Protein AF-A0A2J7R982-F1 (afdb_monomer_lite)

Structure (mmCIF, N/CA/C/O backbone):
data_AF-A0A2J7R982-F1
#
_entry.id   AF-A0A2J7R982-F1
#
loop_
_atom_site.group_PDB
_atom_site.id
_atom_site.type_symbol
_atom_site.label_atom_id
_atom_site.label_alt_id
_atom_site.label_comp_id
_atom_site.label_asym_id
_atom_site.label_entity_id
_atom_site.label_seq_id
_atom_site.pdbx_PDB_ins_code
_atom_site.Cartn_x
_atom_site.Cartn_y
_atom_site.Cartn_z
_atom_site.occupancy
_atom_site.B_iso_or_equiv
_atom_site.auth_seq_id
_atom_site.auth_comp_id
_atom_site.auth_asym_id
_atom_site.auth_atom_id
_atom_site.pdbx_PDB_model_num
ATOM 1 N N . MET A 1 1 ? 26.642 -15.283 30.055 1.00 47.31 1 MET A N 1
ATOM 2 C CA . MET A 1 1 ? 27.087 -16.554 29.441 1.00 47.31 1 MET A CA 1
ATOM 3 C C . MET A 1 1 ? 26.768 -16.518 27.950 1.00 47.31 1 MET A C 1
ATOM 5 O O . MET A 1 1 ? 25.648 -16.825 27.558 1.00 47.31 1 MET A O 1
ATOM 9 N N . SER A 1 2 ? 27.711 -16.059 27.127 1.00 37.38 2 SER A N 1
ATOM 10 C CA . SER A 1 2 ? 27.529 -15.942 25.674 1.00 37.38 2 SER A CA 1
ATOM 11 C C . SER A 1 2 ? 27.694 -17.314 25.019 1.00 37.38 2 SER A C 1
ATOM 13 O O . SER A 1 2 ? 28.752 -17.929 25.125 1.00 37.38 2 SER A O 1
ATOM 15 N N . LYS A 1 3 ? 26.638 -17.822 24.375 1.00 53.16 3 LYS A N 1
ATOM 16 C CA . LYS A 1 3 ? 26.676 -19.088 23.629 1.00 53.16 3 LYS A CA 1
ATOM 17 C C . LYS A 1 3 ? 27.403 -18.863 22.302 1.00 53.16 3 LYS A C 1
ATOM 19 O O . LYS A 1 3 ? 26.858 -18.245 21.392 1.00 53.16 3 LYS A O 1
ATOM 24 N N . VAL A 1 4 ? 28.630 -19.365 22.207 1.00 47.78 4 VAL A N 1
ATOM 25 C CA . VAL A 1 4 ? 29.409 -19.421 20.965 1.00 47.78 4 VAL A CA 1
ATOM 26 C C . VAL A 1 4 ? 28.760 -20.454 20.039 1.00 47.78 4 VAL A C 1
ATOM 28 O O . VAL A 1 4 ? 28.722 -21.643 20.355 1.00 47.78 4 VAL A O 1
ATOM 31 N N . PHE A 1 5 ? 28.208 -20.009 18.908 1.00 44.81 5 PHE A N 1
ATOM 32 C CA . PHE A 1 5 ? 27.687 -20.905 17.876 1.00 44.81 5 PHE A CA 1
ATOM 33 C C . PHE A 1 5 ? 28.854 -21.511 17.091 1.00 44.81 5 PHE A C 1
ATOM 35 O O . PHE A 1 5 ? 29.573 -20.820 16.375 1.00 44.81 5 PHE A O 1
ATOM 42 N N . LYS A 1 6 ? 29.037 -22.825 17.236 1.00 46.69 6 LYS A N 1
ATOM 43 C CA . LYS A 1 6 ? 30.012 -23.616 16.481 1.00 46.69 6 LYS A CA 1
ATOM 44 C C . LYS A 1 6 ? 29.503 -23.773 15.043 1.00 46.69 6 LYS A C 1
ATOM 46 O O . LYS A 1 6 ? 28.587 -24.557 14.793 1.00 46.69 6 LYS A O 1
ATOM 51 N N . VAL A 1 7 ? 30.057 -22.987 14.120 1.00 45.09 7 VAL A N 1
ATOM 52 C CA . VAL A 1 7 ? 29.823 -23.120 12.675 1.00 45.09 7 VAL A CA 1
ATOM 53 C C . VAL A 1 7 ? 30.263 -24.528 12.264 1.00 45.09 7 VAL A C 1
ATOM 55 O O . VAL A 1 7 ? 31.394 -24.932 12.532 1.00 45.09 7 VAL A O 1
ATOM 58 N N . ARG A 1 8 ? 29.346 -25.318 11.694 1.00 42.62 8 ARG A N 1
ATOM 59 C CA . ARG A 1 8 ? 29.659 -26.654 11.174 1.00 42.62 8 ARG A CA 1
ATOM 60 C C . ARG A 1 8 ? 30.495 -26.490 9.907 1.00 42.62 8 ARG A C 1
ATOM 62 O O . ARG A 1 8 ? 30.047 -25.832 8.973 1.00 42.62 8 ARG A O 1
ATOM 69 N N . SER A 1 9 ? 31.686 -27.079 9.903 1.00 40.25 9 SER A N 1
ATOM 70 C CA . SER A 1 9 ? 32.581 -27.133 8.749 1.00 40.25 9 SER A CA 1
ATOM 71 C C . SER A 1 9 ? 31.864 -27.737 7.538 1.00 40.25 9 SER A C 1
ATOM 73 O O . SER A 1 9 ? 31.245 -28.797 7.645 1.00 40.25 9 SER A O 1
ATOM 75 N N . ILE A 1 10 ? 31.932 -27.040 6.405 1.00 49.38 10 ILE A N 1
ATOM 76 C CA . ILE A 1 10 ? 31.421 -27.495 5.108 1.00 49.38 10 ILE A CA 1
ATOM 77 C C . ILE A 1 10 ? 32.303 -28.669 4.641 1.00 49.38 10 ILE A C 1
ATOM 79 O O . ILE A 1 10 ? 33.527 -28.572 4.765 1.00 49.38 10 ILE A O 1
ATOM 83 N N . PRO A 1 11 ? 31.736 -29.783 4.142 1.00 43.44 11 PRO A N 1
ATOM 84 C CA . PRO A 1 11 ? 32.533 -30.885 3.618 1.00 43.44 11 PRO A CA 1
ATOM 85 C C . PRO A 1 11 ? 33.367 -30.433 2.408 1.00 43.44 11 PRO A C 1
ATOM 87 O O . PRO A 1 11 ? 32.848 -29.869 1.446 1.00 43.44 11 PRO A O 1
ATOM 90 N N . LYS A 1 12 ? 34.675 -30.695 2.491 1.00 47.00 12 LYS A N 1
ATOM 91 C CA . LYS A 1 12 ? 35.693 -30.523 1.445 1.00 47.00 12 LYS A CA 1
ATOM 92 C C . LYS A 1 12 ? 35.369 -31.481 0.284 1.00 47.00 12 LYS A C 1
ATOM 94 O O . LYS A 1 12 ? 35.742 -32.645 0.342 1.00 47.00 12 LYS A O 1
ATOM 99 N N . ILE A 1 13 ? 34.594 -31.043 -0.711 1.00 53.12 13 ILE A N 1
ATOM 100 C CA . ILE A 1 13 ? 34.230 -31.867 -1.891 1.00 53.12 13 ILE A CA 1
ATOM 101 C C . ILE A 1 13 ? 34.738 -31.246 -3.213 1.00 53.12 13 ILE A C 1
ATOM 103 O O . ILE A 1 13 ? 34.514 -31.804 -4.275 1.00 53.12 13 ILE A O 1
ATOM 107 N N . VAL A 1 14 ? 35.474 -30.127 -3.199 1.00 50.88 14 VAL A N 1
ATOM 108 C CA . VAL A 1 14 ? 35.758 -29.368 -4.441 1.00 50.88 14 VAL A CA 1
ATOM 109 C C . VAL A 1 14 ? 37.242 -29.009 -4.626 1.00 50.88 14 VAL A C 1
ATOM 111 O O . VAL A 1 14 ? 37.554 -27.879 -4.970 1.00 50.88 14 VAL A O 1
ATOM 114 N N . GLU A 1 15 ? 38.176 -29.932 -4.372 1.00 54.84 15 GLU A N 1
ATOM 115 C CA . GLU A 1 15 ? 39.624 -29.662 -4.552 1.00 54.84 15 GLU A CA 1
ATOM 116 C C . GLU A 1 15 ? 40.302 -30.472 -5.677 1.00 54.84 15 GLU A C 1
ATOM 118 O O . GLU A 1 15 ? 41.507 -30.345 -5.854 1.00 54.84 15 GLU A O 1
ATOM 123 N N . GLU A 1 16 ? 39.572 -31.254 -6.483 1.00 58.53 16 GLU A N 1
ATOM 124 C CA . GLU A 1 16 ? 40.198 -32.139 -7.490 1.00 58.53 16 GLU A CA 1
ATOM 125 C C . GLU A 1 16 ? 39.606 -32.025 -8.908 1.00 58.53 16 GLU A C 1
ATOM 127 O O . GLU A 1 16 ? 39.461 -33.011 -9.625 1.00 58.53 16 GLU A O 1
ATOM 132 N N . MET A 1 17 ? 39.265 -30.810 -9.348 1.00 48.88 17 MET A N 1
ATOM 133 C CA . MET A 1 17 ? 38.963 -30.543 -10.761 1.00 48.88 17 MET A CA 1
ATOM 134 C C . MET A 1 17 ? 39.907 -29.458 -11.269 1.00 48.88 17 MET A C 1
ATOM 136 O O . MET A 1 17 ? 39.828 -28.306 -10.851 1.00 48.88 17 MET A O 1
ATOM 140 N N . GLY A 1 18 ? 40.862 -29.875 -12.104 1.00 50.94 18 GLY A N 1
ATOM 141 C CA . GLY A 1 18 ? 41.864 -29.002 -12.704 1.00 50.94 18 GLY A CA 1
ATOM 142 C C . GLY A 1 18 ? 41.228 -27.890 -13.533 1.00 50.94 18 GLY A C 1
ATOM 143 O O . GLY A 1 18 ? 40.168 -28.080 -14.126 1.00 50.94 18 GLY A O 1
ATOM 144 N N . SER A 1 19 ? 41.901 -26.738 -13.558 1.00 50.53 19 SER A N 1
ATOM 145 C CA . SER A 1 19 ? 41.571 -25.574 -14.379 1.00 50.53 19 SER A CA 1
ATOM 146 C C . SER A 1 19 ? 41.477 -25.957 -15.857 1.00 50.53 19 SER A C 1
ATOM 148 O O . SER A 1 19 ? 42.477 -25.977 -16.570 1.00 50.53 19 SER A O 1
ATOM 150 N N . VAL A 1 20 ? 40.268 -26.282 -16.302 1.00 56.50 20 VAL A N 1
ATOM 151 C CA . VAL A 1 20 ? 39.889 -26.385 -17.709 1.00 56.50 20 VAL A CA 1
ATOM 152 C C . VAL A 1 20 ? 39.073 -25.140 -18.024 1.00 56.50 20 VAL A C 1
ATOM 154 O O . VAL A 1 20 ? 38.179 -24.757 -17.269 1.00 56.50 20 VAL A O 1
ATOM 157 N N . GLU A 1 21 ? 39.465 -24.472 -19.101 1.00 52.84 21 GLU A N 1
ATOM 158 C CA . GLU A 1 21 ? 38.888 -23.224 -19.581 1.00 52.84 21 GLU A CA 1
ATOM 159 C C . GLU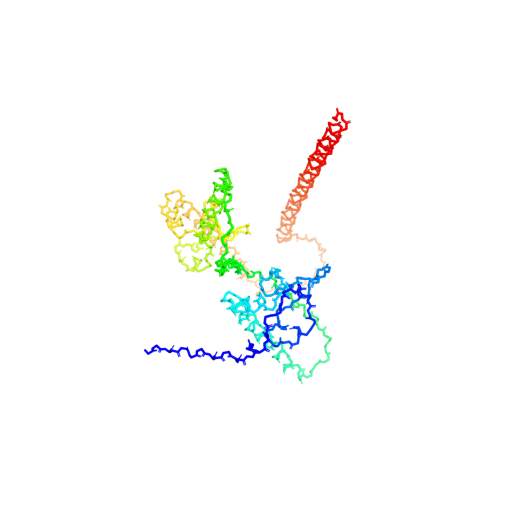 A 1 21 ? 37.368 -23.348 -19.736 1.00 52.84 21 GLU A C 1
ATOM 161 O O . GLU A 1 21 ? 36.830 -24.376 -20.145 1.00 52.84 21 GLU A O 1
ATOM 166 N N . THR A 1 22 ? 36.676 -22.286 -19.338 1.00 54.09 22 THR A N 1
ATOM 167 C CA . THR A 1 22 ? 35.243 -22.252 -19.069 1.00 54.09 22 THR A CA 1
ATOM 168 C C . THR A 1 22 ? 34.428 -22.318 -20.355 1.00 54.09 22 THR A C 1
ATOM 170 O O . THR A 1 22 ? 33.977 -21.294 -20.876 1.00 54.09 22 THR A O 1
ATOM 173 N N . GLU A 1 23 ? 34.186 -23.524 -20.856 1.00 66.00 23 GLU A N 1
ATOM 174 C CA . GLU A 1 23 ? 32.962 -23.779 -21.604 1.00 66.00 23 GLU A CA 1
ATOM 175 C C . GLU A 1 23 ? 31.788 -23.336 -20.723 1.00 66.00 23 GLU A C 1
ATOM 177 O O . GLU A 1 23 ? 31.712 -23.650 -19.534 1.00 66.00 23 GLU A O 1
ATOM 182 N N . THR A 1 24 ? 30.912 -22.502 -21.276 1.00 69.31 24 THR A N 1
ATOM 183 C CA . THR A 1 24 ? 29.754 -21.976 -20.554 1.00 69.31 24 THR A CA 1
ATOM 184 C C . THR A 1 24 ? 28.844 -23.142 -20.190 1.00 69.31 24 THR A C 1
ATOM 186 O O . THR A 1 24 ? 28.102 -23.653 -21.029 1.00 69.31 24 THR A O 1
ATOM 189 N N . GLU A 1 25 ? 28.939 -23.588 -18.935 1.00 82.06 25 GLU A N 1
ATOM 190 C CA . GLU A 1 25 ? 28.185 -24.730 -18.433 1.00 82.06 25 GLU A CA 1
ATOM 191 C C . GLU A 1 25 ? 26.682 -24.481 -18.618 1.00 82.06 25 GLU A C 1
ATOM 193 O O . GLU A 1 25 ? 26.103 -23.503 -18.133 1.00 82.06 25 GLU A O 1
ATOM 198 N N . MET A 1 26 ? 26.041 -25.370 -19.371 1.00 93.44 26 MET A N 1
ATOM 199 C CA . MET A 1 26 ? 24.589 -25.403 -19.491 1.00 93.44 26 MET A CA 1
ATOM 200 C C . MET A 1 26 ? 23.976 -25.913 -18.181 1.00 93.44 26 MET A C 1
ATOM 202 O O . MET A 1 26 ? 24.579 -26.704 -17.458 1.00 93.44 26 MET A O 1
ATOM 206 N N . PHE A 1 27 ? 22.738 -25.508 -17.893 1.00 94.81 27 PHE A N 1
ATOM 207 C CA . PHE A 1 27 ? 21.967 -25.994 -16.751 1.00 94.81 27 PHE A CA 1
ATOM 208 C C . PHE A 1 27 ? 21.906 -27.528 -16.753 1.00 94.81 27 PHE A C 1
ATOM 210 O O . PHE A 1 27 ? 21.231 -28.126 -17.599 1.00 94.81 27 PHE A O 1
ATOM 217 N N . SER A 1 28 ? 22.558 -28.154 -15.772 1.00 94.19 28 SER A N 1
ATOM 218 C CA . SER A 1 28 ? 22.526 -29.603 -15.580 1.00 94.19 28 SER A CA 1
ATOM 219 C C . SER A 1 28 ? 21.379 -30.016 -14.656 1.00 94.19 28 SER A C 1
ATOM 221 O O . SER A 1 28 ? 21.234 -29.503 -13.544 1.00 94.19 28 SER A O 1
ATOM 223 N N . GLU A 1 29 ? 20.580 -31.002 -15.077 1.00 94.38 29 GLU A N 1
ATOM 224 C CA . GLU A 1 29 ? 19.543 -31.603 -14.222 1.00 94.38 29 GLU A CA 1
ATOM 225 C C . GLU A 1 29 ? 20.129 -32.316 -12.995 1.00 94.38 29 GLU A C 1
ATOM 227 O O . GLU A 1 29 ? 19.429 -32.531 -12.004 1.00 94.38 29 GLU A O 1
ATOM 232 N N . GLU A 1 30 ? 21.420 -32.654 -13.009 1.00 95.06 30 GLU A N 1
ATOM 233 C CA . GLU A 1 30 ? 22.088 -33.247 -11.851 1.00 95.06 30 GLU A CA 1
ATOM 234 C C . GLU A 1 30 ? 22.164 -32.277 -10.672 1.00 95.06 30 GLU A C 1
ATOM 236 O O . GLU A 1 30 ? 22.090 -32.706 -9.520 1.00 95.06 30 GLU A O 1
ATOM 241 N N . TRP A 1 31 ? 22.194 -30.965 -10.924 1.00 94.88 31 TRP A N 1
ATOM 242 C CA . TRP A 1 31 ? 22.163 -29.964 -9.858 1.00 94.88 31 TRP A CA 1
ATOM 243 C C . TRP A 1 31 ? 20.850 -29.982 -9.076 1.00 94.88 31 TRP A C 1
ATOM 245 O O . TRP A 1 31 ? 20.858 -29.718 -7.876 1.00 94.88 31 TRP A O 1
ATOM 255 N N . LEU A 1 32 ? 19.739 -30.392 -9.698 1.00 95.19 32 LEU A N 1
ATOM 256 C CA . LEU A 1 32 ? 18.460 -30.601 -9.007 1.00 95.19 32 LEU A CA 1
ATOM 257 C C . LEU A 1 32 ? 18.473 -31.828 -8.085 1.00 95.19 32 LEU A C 1
ATOM 259 O O . LEU A 1 32 ? 17.554 -32.004 -7.288 1.00 95.19 32 LEU A O 1
ATOM 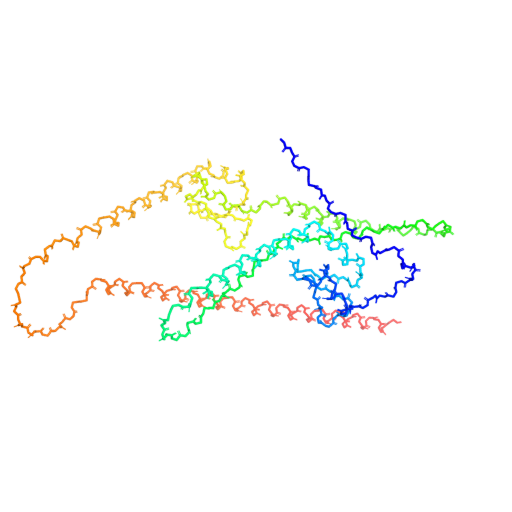263 N N . LYS A 1 33 ? 19.496 -32.684 -8.172 1.00 95.19 33 LYS A N 1
ATOM 264 C CA . LYS A 1 33 ? 19.684 -33.833 -7.276 1.00 95.19 33 LYS A CA 1
ATOM 265 C C . LYS A 1 33 ? 20.596 -33.496 -6.096 1.00 95.19 33 LYS A C 1
ATOM 267 O O . LYS A 1 33 ? 20.504 -34.153 -5.063 1.00 95.19 33 LYS A O 1
ATOM 272 N N . ILE A 1 34 ? 21.446 -32.473 -6.219 1.00 93.81 34 ILE A N 1
ATOM 273 C CA . ILE A 1 34 ? 22.362 -32.048 -5.156 1.00 93.81 34 ILE A CA 1
ATOM 274 C C . ILE A 1 34 ? 21.555 -31.410 -4.020 1.00 93.81 34 ILE A C 1
ATOM 276 O O . ILE A 1 34 ? 20.870 -30.405 -4.216 1.00 93.81 34 ILE A O 1
ATOM 280 N N . ASP A 1 35 ? 21.680 -31.955 -2.808 1.00 92.69 35 ASP A N 1
ATOM 281 C CA . ASP A 1 35 ? 20.961 -31.497 -1.606 1.00 92.69 35 ASP A CA 1
ATOM 282 C C . ASP A 1 35 ? 21.117 -29.999 -1.322 1.00 92.69 35 ASP A C 1
ATOM 284 O O . ASP A 1 35 ? 20.208 -29.362 -0.788 1.00 92.69 35 ASP A O 1
ATOM 288 N N . THR A 1 36 ? 22.258 -29.431 -1.703 1.00 93.81 36 THR A N 1
ATOM 289 C CA . THR A 1 36 ? 22.559 -28.007 -1.548 1.00 93.81 36 THR A CA 1
ATOM 290 C C . THR A 1 36 ? 21.693 -27.114 -2.440 1.00 93.81 36 THR A C 1
ATOM 292 O O . THR A 1 36 ? 21.387 -25.994 -2.036 1.00 93.81 36 THR A O 1
ATOM 295 N N . PHE A 1 37 ? 21.279 -27.581 -3.624 1.00 96.38 37 PHE A N 1
ATOM 296 C CA . PHE A 1 37 ? 20.606 -26.767 -4.647 1.00 96.38 37 PHE A CA 1
ATOM 297 C C . PHE A 1 37 ? 19.138 -27.156 -4.871 1.00 96.38 37 PHE A C 1
ATOM 299 O O . PHE A 1 37 ? 18.302 -26.284 -5.108 1.00 96.38 37 PHE A O 1
ATOM 306 N N . LYS A 1 38 ? 18.798 -28.444 -4.727 1.00 95.44 38 LYS A N 1
ATOM 307 C CA . LYS A 1 38 ? 17.486 -29.020 -5.078 1.00 95.44 38 LYS A CA 1
ATOM 308 C C . LYS A 1 38 ? 16.267 -28.323 -4.468 1.00 95.44 38 LYS A C 1
ATOM 310 O O . LYS A 1 38 ? 15.184 -28.347 -5.041 1.00 95.44 38 LYS A O 1
ATOM 315 N N . ASP A 1 39 ? 16.425 -27.731 -3.285 1.00 94.94 39 ASP A N 1
ATOM 316 C CA . ASP A 1 39 ? 15.316 -27.145 -2.525 1.00 94.94 39 ASP A CA 1
ATOM 317 C C . ASP A 1 39 ? 14.864 -25.779 -3.068 1.00 94.94 39 ASP A C 1
ATOM 319 O O . ASP A 1 39 ? 13.760 -25.330 -2.743 1.00 94.94 39 ASP A O 1
ATOM 323 N N . TRP A 1 40 ? 15.726 -25.089 -3.819 1.00 96.31 40 TRP A N 1
ATOM 324 C CA . TRP A 1 40 ? 15.524 -23.691 -4.207 1.00 96.31 40 TRP A CA 1
ATOM 325 C C . TRP A 1 40 ? 15.883 -23.381 -5.663 1.00 96.31 40 TRP A C 1
ATOM 327 O O . TRP A 1 40 ? 15.482 -22.327 -6.152 1.00 96.31 40 TRP A O 1
ATOM 337 N N . LEU A 1 41 ? 16.626 -24.247 -6.351 1.00 97.62 41 LEU A N 1
ATOM 338 C CA . LEU A 1 41 ? 17.022 -24.043 -7.740 1.00 97.62 41 LEU A CA 1
ATOM 339 C C . LEU A 1 41 ? 15.919 -24.525 -8.695 1.00 97.62 41 LEU A C 1
ATOM 341 O O . LEU A 1 41 ? 15.464 -25.661 -8.610 1.00 97.62 41 LEU A O 1
ATOM 345 N N . GLU A 1 42 ? 15.508 -23.667 -9.624 1.00 97.50 42 GLU A N 1
ATOM 346 C CA . GLU A 1 42 ? 14.521 -23.947 -10.668 1.00 97.50 42 GLU A CA 1
ATOM 347 C C . GLU A 1 42 ? 15.110 -23.658 -12.054 1.00 97.50 42 GLU A C 1
ATOM 349 O O . GLU A 1 42 ? 15.913 -22.740 -12.231 1.00 97.50 42 GLU A O 1
ATOM 354 N N . ARG A 1 43 ? 14.680 -24.422 -13.062 1.00 97.25 43 ARG A N 1
ATOM 355 C CA . ARG A 1 43 ? 15.042 -24.182 -14.464 1.00 97.25 43 ARG A CA 1
ATOM 356 C C . ARG A 1 43 ? 14.244 -23.004 -15.026 1.00 97.25 43 ARG A C 1
ATOM 358 O O . ARG A 1 43 ? 13.034 -22.931 -14.813 1.00 97.25 43 ARG A O 1
ATOM 365 N N . VAL A 1 44 ? 14.892 -22.121 -15.786 1.00 97.06 44 VAL A N 1
ATOM 366 C CA . VAL A 1 44 ? 14.199 -21.068 -16.543 1.00 97.06 44 VAL A CA 1
ATOM 367 C C . VAL A 1 44 ? 13.767 -21.634 -17.904 1.00 97.06 44 VAL A C 1
ATOM 369 O O . VAL A 1 44 ? 14.602 -22.159 -18.639 1.00 97.06 44 VAL A O 1
ATOM 372 N N . PRO A 1 45 ? 12.476 -21.583 -18.275 1.00 95.25 45 PRO A N 1
ATOM 373 C CA . PRO A 1 45 ? 12.046 -22.041 -19.590 1.00 95.25 45 PRO A CA 1
ATOM 374 C C . PRO A 1 45 ? 12.602 -21.117 -20.681 1.00 95.25 45 PRO A C 1
ATOM 376 O O . PRO A 1 45 ? 12.473 -19.899 -20.593 1.00 95.25 45 PRO A O 1
ATOM 379 N N . GLY A 1 46 ? 13.201 -21.704 -21.718 1.00 95.31 46 GLY A N 1
ATOM 380 C CA . GLY A 1 46 ? 13.733 -20.974 -22.873 1.00 95.31 46 GLY A CA 1
ATOM 381 C C . GLY A 1 46 ? 15.175 -20.479 -22.734 1.00 95.31 46 GLY A C 1
ATOM 382 O O . GLY A 1 46 ? 15.753 -20.090 -23.743 1.00 95.31 46 GLY A O 1
ATOM 383 N N . ASP A 1 47 ? 15.779 -20.550 -21.545 1.00 95.88 47 ASP A N 1
ATOM 384 C CA . ASP A 1 47 ? 17.192 -20.218 -21.346 1.00 95.88 47 ASP A CA 1
ATOM 385 C C . ASP A 1 47 ? 17.907 -21.360 -20.617 1.00 95.88 47 ASP A C 1
ATOM 387 O O . ASP A 1 47 ? 17.635 -21.660 -19.456 1.00 95.88 47 ASP A O 1
ATOM 391 N N . GLN A 1 48 ? 18.814 -22.026 -21.329 1.00 95.94 48 GLN A N 1
ATOM 392 C CA . GLN A 1 48 ? 19.584 -23.150 -20.802 1.00 95.94 48 GLN A CA 1
ATOM 393 C C . GLN A 1 48 ? 20.826 -22.720 -20.013 1.00 95.94 48 GLN A C 1
ATOM 395 O O . GLN A 1 48 ? 21.464 -23.576 -19.415 1.00 95.94 48 GLN A O 1
ATOM 400 N N . TYR A 1 49 ? 21.171 -21.432 -19.999 1.00 95.44 49 TYR A N 1
ATOM 401 C CA . TYR A 1 49 ? 22.333 -20.889 -19.288 1.00 95.44 49 TYR A CA 1
ATOM 402 C C . TYR A 1 49 ? 21.937 -20.126 -18.023 1.00 95.44 49 TYR A C 1
ATOM 404 O O . TYR A 1 49 ? 22.797 -19.557 -17.344 1.00 95.44 49 TYR A O 1
ATOM 412 N N . LYS A 1 50 ? 20.639 -20.107 -17.694 1.00 96.38 50 LYS A N 1
ATOM 413 C CA . LYS A 1 50 ? 20.107 -19.425 -16.517 1.00 96.38 50 LYS A CA 1
ATOM 414 C C . LYS A 1 50 ? 19.305 -20.351 -15.618 1.00 96.38 50 LYS A C 1
ATOM 416 O O . LYS A 1 50 ? 18.491 -21.164 -16.054 1.00 96.38 50 LYS A O 1
ATOM 421 N N . ALA A 1 51 ? 19.503 -20.167 -14.321 1.00 97.31 51 ALA A N 1
ATOM 422 C CA . ALA A 1 51 ? 18.745 -20.820 -13.271 1.00 97.31 51 ALA A CA 1
ATOM 423 C C . ALA A 1 51 ? 18.013 -19.772 -12.437 1.00 97.31 51 ALA A C 1
ATOM 425 O O . ALA A 1 51 ? 18.492 -18.658 -12.245 1.00 97.31 51 ALA A O 1
ATOM 426 N N . ARG A 1 52 ? 16.850 -20.121 -11.899 1.00 97.62 52 ARG A N 1
ATOM 427 C CA . ARG A 1 52 ? 16.086 -19.256 -11.003 1.00 97.62 52 ARG A CA 1
ATOM 428 C C . ARG A 1 52 ? 16.194 -19.769 -9.579 1.00 97.62 52 ARG A C 1
ATOM 430 O O . ARG A 1 52 ? 15.995 -20.948 -9.318 1.00 97.62 52 ARG A O 1
ATOM 437 N N . CYS A 1 53 ? 16.446 -18.872 -8.636 1.00 97.62 53 CYS A N 1
ATOM 438 C CA . CYS A 1 53 ? 16.276 -19.166 -7.222 1.00 97.62 53 CYS A CA 1
ATOM 439 C C . CYS A 1 53 ? 14.819 -18.904 -6.824 1.00 97.62 53 CYS A C 1
ATOM 441 O O . CYS A 1 53 ? 14.389 -17.752 -6.779 1.00 97.62 53 CYS A O 1
ATOM 443 N N . SER A 1 54 ? 14.056 -19.948 -6.505 1.00 96.38 54 SER A N 1
ATOM 444 C CA . SER A 1 54 ? 12.638 -19.851 -6.121 1.00 96.38 54 SER A CA 1
ATOM 445 C C . SER A 1 54 ? 12.415 -19.156 -4.777 1.00 96.38 54 SER A C 1
ATOM 447 O O . SER A 1 54 ? 11.338 -18.629 -4.505 1.00 96.38 54 SER A O 1
ATOM 449 N N . VAL A 1 55 ? 13.452 -19.120 -3.938 1.00 95.75 55 VAL A N 1
ATOM 450 C CA . VAL A 1 55 ? 13.416 -18.520 -2.601 1.00 95.75 55 VAL A CA 1
ATOM 451 C C . VAL A 1 55 ? 13.679 -17.014 -2.651 1.00 95.75 55 VAL A C 1
ATOM 453 O O . VAL A 1 55 ? 12.982 -16.250 -1.988 1.00 95.75 55 VAL A O 1
ATOM 456 N N . CYS A 1 56 ? 14.673 -16.585 -3.431 1.00 94.94 56 CYS A N 1
ATOM 457 C CA . CYS A 1 56 ? 15.042 -15.172 -3.578 1.00 94.94 56 CYS A CA 1
ATOM 458 C C . CYS A 1 56 ? 14.365 -14.492 -4.777 1.00 94.94 56 CYS A C 1
ATOM 460 O O . CYS A 1 56 ? 14.450 -13.276 -4.905 1.00 94.94 56 CYS A O 1
ATOM 462 N N . ASN A 1 57 ? 13.717 -15.266 -5.651 1.00 95.31 57 ASN A N 1
ATOM 463 C CA . ASN A 1 57 ? 13.134 -14.821 -6.914 1.00 95.31 57 ASN A CA 1
ATOM 464 C C . ASN A 1 57 ? 14.122 -14.050 -7.812 1.00 95.31 57 ASN A C 1
ATOM 466 O O . ASN A 1 57 ? 13.772 -13.036 -8.413 1.00 95.31 57 ASN A O 1
ATOM 470 N N . ILE A 1 58 ? 15.365 -14.530 -7.891 1.00 95.19 58 ILE A N 1
ATOM 471 C CA . ILE A 1 58 ? 16.397 -13.967 -8.771 1.00 95.19 58 ILE A CA 1
ATOM 472 C C . ILE A 1 58 ? 16.824 -14.990 -9.820 1.00 95.19 58 ILE A C 1
ATOM 474 O O . ILE A 1 58 ? 16.776 -16.196 -9.568 1.00 95.19 58 ILE A O 1
ATOM 478 N N . VAL A 1 59 ? 17.240 -14.497 -10.985 1.00 97.12 59 VAL A N 1
ATOM 479 C CA . VAL A 1 59 ? 17.823 -15.305 -12.059 1.00 97.12 59 VAL A CA 1
ATOM 480 C C . VAL A 1 59 ? 19.344 -15.205 -11.962 1.00 97.12 59 VAL A C 1
ATOM 482 O O . VAL A 1 59 ? 19.885 -14.109 -11.847 1.00 97.12 59 VAL A O 1
ATOM 485 N N . LEU A 1 60 ? 20.007 -16.353 -11.961 1.00 96.06 60 LEU A N 1
ATOM 486 C CA . LEU A 1 60 ? 21.446 -16.536 -11.825 1.00 96.06 60 LEU A CA 1
ATOM 487 C C . LEU A 1 60 ? 21.981 -17.211 -13.084 1.00 96.06 60 LEU A C 1
ATOM 489 O O . LEU A 1 60 ? 21.272 -18.001 -13.710 1.00 96.06 60 LEU A O 1
ATOM 493 N N . ASP A 1 61 ? 23.239 -16.952 -13.417 1.00 95.19 61 ASP A N 1
ATOM 494 C CA . ASP A 1 61 ? 23.918 -17.712 -14.462 1.00 95.19 61 ASP A CA 1
ATOM 495 C C . ASP A 1 61 ? 24.256 -19.123 -13.961 1.00 95.19 61 ASP A C 1
ATOM 497 O O . ASP A 1 61 ? 24.604 -19.327 -12.793 1.00 95.19 61 ASP A O 1
ATOM 501 N N . CYS A 1 62 ? 24.151 -20.101 -14.857 1.00 92.06 62 CYS A N 1
ATOM 502 C CA . CYS A 1 62 ? 24.361 -21.523 -14.600 1.00 92.06 62 CYS A CA 1
ATOM 503 C C . CYS A 1 62 ? 25.834 -21.904 -14.423 1.00 92.06 62 CYS A C 1
ATOM 505 O O . CYS A 1 62 ? 26.256 -22.915 -14.944 1.00 92.06 62 CYS A O 1
ATOM 507 N N . SER A 1 63 ? 26.633 -21.142 -13.683 1.00 92.44 63 SER A N 1
ATOM 508 C CA . SER A 1 63 ? 27.957 -21.629 -13.274 1.00 92.44 63 SER A CA 1
ATOM 509 C C . SER A 1 63 ? 27.891 -22.156 -11.848 1.00 92.44 63 SER A C 1
ATOM 511 O O . SER A 1 63 ? 27.324 -21.508 -10.958 1.00 92.44 63 SER A O 1
ATOM 513 N N . ILE A 1 64 ? 28.504 -23.315 -11.600 1.00 91.69 64 ILE A N 1
ATOM 514 C CA . ILE A 1 64 ? 28.530 -23.914 -10.259 1.00 91.69 64 ILE A CA 1
ATOM 515 C C . ILE A 1 64 ? 29.100 -22.949 -9.207 1.00 91.69 64 ILE A C 1
ATOM 517 O O . ILE A 1 64 ? 28.596 -22.873 -8.084 1.00 91.69 64 ILE A O 1
ATOM 521 N N . SER A 1 65 ? 30.081 -22.132 -9.596 1.00 92.56 65 SER A N 1
ATOM 522 C CA . SER A 1 65 ? 30.675 -21.084 -8.765 1.00 92.56 65 SER A CA 1
ATOM 523 C C . SER A 1 65 ? 29.661 -20.015 -8.353 1.00 92.56 65 SER A C 1
ATOM 525 O O . SER A 1 65 ? 29.615 -19.648 -7.179 1.00 92.56 65 SER A O 1
ATOM 527 N N . GLN A 1 66 ? 28.818 -19.533 -9.271 1.00 94.19 66 GLN A N 1
ATOM 528 C CA . GLN A 1 66 ? 27.796 -18.527 -8.955 1.00 94.19 66 GLN A CA 1
ATOM 529 C C . GLN A 1 66 ? 26.667 -19.115 -8.106 1.00 94.19 66 GLN A C 1
ATOM 531 O O . GLN A 1 66 ? 26.237 -18.492 -7.134 1.00 94.19 66 GLN A O 1
ATOM 536 N N . LEU A 1 67 ? 26.237 -20.346 -8.402 1.00 95.44 67 LEU A N 1
ATOM 537 C CA . LEU A 1 67 ? 25.238 -21.050 -7.593 1.00 95.44 67 LEU A CA 1
ATOM 538 C C . LEU A 1 67 ? 25.742 -21.307 -6.167 1.00 95.44 67 LEU A C 1
ATOM 540 O O . LEU A 1 67 ? 25.011 -21.073 -5.203 1.00 95.44 67 LEU A O 1
ATOM 544 N N . SER A 1 68 ? 27.003 -21.718 -6.018 1.00 95.25 68 SER A N 1
ATOM 545 C CA . SER A 1 68 ? 27.654 -21.933 -4.722 1.00 95.25 68 SER A CA 1
ATOM 546 C C . SER A 1 68 ? 27.816 -20.626 -3.935 1.00 95.25 68 SER A C 1
ATOM 548 O O . SER A 1 68 ? 27.420 -20.551 -2.769 1.00 95.25 68 SER A O 1
ATOM 550 N N . LYS A 1 69 ? 28.295 -19.551 -4.582 1.00 95.94 69 LYS A N 1
ATOM 551 C CA . LYS A 1 69 ? 28.383 -18.208 -3.977 1.00 95.94 69 LYS A CA 1
ATOM 552 C C . LYS A 1 69 ? 27.013 -17.705 -3.519 1.00 95.94 69 LYS A C 1
ATOM 554 O O . LYS A 1 69 ? 26.883 -17.199 -2.404 1.00 95.94 69 LYS A O 1
ATOM 559 N N . HIS A 1 70 ? 25.975 -17.889 -4.336 1.00 96.38 70 HIS A N 1
ATOM 560 C CA . HIS A 1 70 ? 24.611 -17.528 -3.964 1.00 96.38 70 HIS A CA 1
ATOM 561 C C . HIS A 1 70 ? 24.105 -18.343 -2.765 1.00 96.38 70 HIS A C 1
ATOM 563 O O . HIS A 1 70 ? 23.567 -17.765 -1.819 1.00 96.38 70 HIS A O 1
ATOM 569 N N . ALA A 1 71 ? 24.335 -19.660 -2.758 1.00 96.12 71 ALA A N 1
ATOM 570 C CA . ALA A 1 71 ? 23.965 -20.547 -1.654 1.00 96.12 71 ALA A CA 1
ATOM 571 C C . ALA A 1 71 ? 24.636 -20.148 -0.324 1.00 96.12 71 ALA A C 1
ATOM 573 O O . ALA A 1 71 ? 24.046 -20.276 0.754 1.00 96.12 71 ALA A O 1
ATOM 574 N N . ALA A 1 72 ? 25.869 -19.642 -0.398 1.00 95.38 72 ALA A N 1
ATOM 575 C CA . ALA A 1 72 ? 26.632 -19.156 0.747 1.00 95.38 72 ALA A CA 1
ATOM 576 C C . ALA A 1 72 ? 26.203 -17.756 1.230 1.00 95.38 72 ALA A C 1
ATOM 578 O O . ALA A 1 72 ? 26.561 -17.359 2.340 1.00 95.38 72 ALA A O 1
ATOM 579 N N . CYS A 1 73 ? 25.424 -17.007 0.444 1.00 94.88 73 CYS A N 1
ATOM 580 C CA . CYS A 1 73 ? 25.004 -15.654 0.796 1.00 94.88 73 CYS A CA 1
ATOM 581 C C . CYS A 1 73 ? 24.099 -15.641 2.044 1.00 94.88 73 CYS A C 1
ATOM 583 O O . CYS A 1 73 ? 23.128 -16.396 2.152 1.00 94.88 73 CYS A O 1
ATOM 585 N N . SER A 1 74 ? 24.371 -14.726 2.980 1.00 92.38 74 SER A N 1
ATOM 586 C CA . SER A 1 74 ? 23.643 -14.606 4.254 1.00 92.38 74 SER A CA 1
ATOM 587 C C . SER A 1 74 ? 22.142 -14.329 4.075 1.00 92.38 74 SER A C 1
ATOM 589 O O . SER A 1 74 ? 21.310 -14.890 4.800 1.00 92.38 74 SER A O 1
ATOM 591 N N . GLY A 1 75 ? 21.773 -13.512 3.082 1.00 93.62 75 GLY A N 1
ATOM 592 C CA . GLY A 1 75 ? 20.375 -13.216 2.750 1.00 93.62 75 GLY A CA 1
ATOM 593 C C . GLY A 1 75 ? 19.624 -14.453 2.249 1.00 93.62 75 GLY A C 1
ATOM 594 O O . GLY A 1 75 ? 18.509 -14.743 2.697 1.00 93.62 75 GLY A O 1
ATOM 595 N N . HIS A 1 76 ? 20.272 -15.238 1.389 1.00 95.50 76 HIS A N 1
ATOM 596 C CA . HIS A 1 76 ? 19.730 -16.490 0.876 1.00 95.50 76 HIS A CA 1
ATOM 597 C C . HIS A 1 76 ? 19.543 -17.527 1.993 1.00 95.50 76 HIS A C 1
ATOM 599 O O . HIS A 1 76 ? 18.438 -18.043 2.181 1.00 95.50 76 HIS A O 1
ATOM 605 N N . GLN A 1 77 ? 20.575 -17.761 2.812 1.00 94.94 77 GLN A N 1
ATOM 606 C CA . GLN A 1 77 ? 20.518 -18.706 3.933 1.00 94.94 77 GLN A CA 1
ATOM 607 C C . GLN A 1 77 ? 19.393 -18.377 4.921 1.00 94.94 77 GLN A C 1
ATOM 609 O O . GLN A 1 77 ? 18.650 -19.268 5.341 1.00 94.94 77 GLN A O 1
ATOM 614 N N . THR A 1 78 ? 19.221 -17.097 5.259 1.00 93.81 78 THR A N 1
ATOM 615 C CA . THR A 1 78 ? 18.145 -16.637 6.152 1.00 93.81 78 THR A CA 1
ATOM 616 C C . THR A 1 78 ? 16.767 -16.932 5.557 1.00 93.81 78 THR A C 1
ATOM 618 O O . THR A 1 78 ? 15.874 -17.440 6.243 1.00 93.81 78 THR A O 1
ATOM 621 N N . THR A 1 79 ? 16.593 -16.676 4.259 1.00 93.44 79 THR A N 1
ATOM 622 C CA . THR A 1 79 ? 15.321 -16.907 3.565 1.00 93.44 79 THR A CA 1
ATOM 623 C C . THR A 1 79 ? 15.013 -18.404 3.449 1.00 93.44 79 THR A C 1
ATOM 625 O O . THR A 1 79 ? 13.886 -18.819 3.737 1.00 93.44 79 THR A O 1
ATOM 628 N N . ILE A 1 80 ? 16.017 -19.245 3.169 1.00 94.06 80 ILE A N 1
ATOM 629 C CA . ILE A 1 80 ? 15.883 -20.708 3.212 1.00 94.06 80 ILE A CA 1
ATOM 630 C C . ILE A 1 80 ? 15.471 -21.181 4.605 1.00 94.06 80 ILE A C 1
ATOM 632 O O . ILE A 1 80 ? 14.506 -21.939 4.725 1.00 94.06 80 ILE A O 1
ATOM 636 N N . GLN A 1 81 ? 16.145 -20.734 5.667 1.00 93.56 81 GLN A N 1
ATOM 637 C CA . GLN A 1 81 ? 15.800 -21.132 7.035 1.00 93.56 81 GLN A CA 1
ATOM 638 C C . GLN A 1 81 ? 14.357 -20.751 7.390 1.00 93.56 81 GLN A C 1
ATOM 640 O O . GLN A 1 81 ? 13.625 -21.564 7.961 1.00 93.56 81 GLN A O 1
ATOM 645 N N . ASN A 1 82 ? 13.915 -19.553 7.005 1.00 91.12 82 ASN A N 1
ATOM 646 C CA . ASN A 1 82 ? 12.539 -19.107 7.214 1.00 91.12 82 ASN A CA 1
ATOM 647 C C . ASN A 1 82 ? 11.534 -19.938 6.403 1.00 91.12 82 ASN A C 1
ATOM 649 O O . ASN A 1 82 ? 10.486 -20.316 6.931 1.00 91.12 82 ASN A O 1
ATOM 653 N N . SER A 1 83 ? 11.862 -20.290 5.157 1.00 89.19 83 SER A N 1
ATOM 654 C CA . SER A 1 83 ? 11.020 -21.158 4.326 1.00 89.19 83 SER A CA 1
ATOM 655 C C . SER A 1 83 ? 10.865 -22.560 4.936 1.00 89.19 83 SER A C 1
ATOM 657 O O . SER A 1 83 ? 9.753 -23.089 4.990 1.00 89.19 83 SER A O 1
ATOM 659 N N . ARG A 1 84 ? 11.944 -23.128 5.500 1.00 90.12 84 ARG A N 1
ATOM 660 C CA . ARG A 1 84 ? 11.932 -24.423 6.200 1.00 90.12 84 ARG A CA 1
ATOM 661 C C . ARG A 1 84 ? 11.075 -24.373 7.465 1.00 90.12 84 ARG A C 1
ATOM 663 O O . ARG A 1 84 ? 10.245 -25.258 7.663 1.00 90.12 84 ARG A O 1
ATOM 670 N N . LYS A 1 85 ? 11.194 -23.310 8.272 1.00 91.56 85 LYS A N 1
ATOM 671 C CA . LYS A 1 85 ? 10.337 -23.092 9.454 1.00 91.56 85 LYS A CA 1
ATOM 672 C C . LYS A 1 85 ? 8.855 -23.017 9.073 1.00 91.56 85 LYS A C 1
ATOM 674 O O . LYS A 1 85 ? 8.033 -23.677 9.701 1.00 91.56 85 LYS A O 1
ATOM 679 N N . ARG A 1 86 ? 8.509 -22.280 8.010 1.00 86.50 86 ARG A N 1
ATOM 680 C CA . ARG A 1 86 ? 7.123 -22.188 7.513 1.00 86.50 86 ARG A CA 1
ATOM 681 C C . ARG A 1 86 ? 6.588 -23.542 7.042 1.00 86.50 86 ARG A C 1
ATOM 683 O O . ARG A 1 86 ? 5.475 -23.908 7.412 1.00 86.50 86 ARG A O 1
ATOM 690 N N . LYS A 1 87 ? 7.381 -24.310 6.282 1.00 86.94 87 LYS A N 1
ATOM 691 C CA . LYS A 1 87 ? 7.006 -25.671 5.854 1.00 86.94 87 LYS A CA 1
ATOM 692 C C . LYS A 1 87 ? 6.765 -26.599 7.054 1.00 86.94 87 LYS A C 1
ATOM 694 O O . LYS A 1 87 ? 5.796 -27.351 7.032 1.00 86.94 87 LYS A O 1
ATOM 699 N N . ALA A 1 88 ? 7.574 -26.507 8.113 1.00 87.88 88 ALA A N 1
ATOM 700 C CA . ALA A 1 88 ? 7.389 -27.300 9.332 1.00 87.88 88 ALA A CA 1
ATOM 701 C C . ALA A 1 88 ? 6.074 -26.970 10.064 1.00 87.88 88 ALA A C 1
ATOM 703 O O . ALA A 1 88 ? 5.343 -27.883 10.442 1.00 87.88 88 ALA A O 1
ATOM 704 N N . VAL A 1 89 ? 5.729 -25.682 10.199 1.00 87.44 89 VAL A N 1
ATOM 705 C CA . VAL A 1 89 ? 4.462 -25.248 10.824 1.00 87.44 89 VAL A CA 1
ATOM 706 C C . VAL A 1 89 ? 3.254 -25.734 10.020 1.00 87.44 89 VAL A C 1
ATOM 708 O O . VAL A 1 89 ? 2.312 -26.285 10.588 1.00 87.44 89 VAL A O 1
ATOM 711 N N . ILE A 1 90 ? 3.293 -25.592 8.690 1.00 86.31 90 ILE A N 1
ATOM 712 C CA . ILE A 1 90 ? 2.218 -26.071 7.808 1.00 86.31 90 ILE A CA 1
ATOM 713 C C . ILE A 1 90 ? 2.082 -27.598 7.898 1.00 86.31 90 ILE A C 1
ATOM 715 O O . ILE A 1 90 ? 0.971 -28.105 8.033 1.00 86.31 90 ILE A O 1
ATOM 719 N N . GLY A 1 91 ? 3.198 -28.333 7.892 1.00 83.25 91 GLY A N 1
ATOM 720 C CA . GLY A 1 91 ? 3.194 -29.787 8.070 1.00 83.25 91 GLY A CA 1
ATOM 721 C C . GLY A 1 91 ? 2.585 -30.219 9.408 1.00 83.25 91 GLY A C 1
ATOM 722 O O . GLY A 1 91 ? 1.795 -31.161 9.448 1.00 83.25 91 GLY A O 1
ATOM 723 N N . GLN A 1 92 ? 2.875 -29.491 10.492 1.00 82.94 92 GLN A N 1
ATOM 724 C CA . GLN A 1 92 ? 2.311 -29.764 11.815 1.00 82.94 92 GLN A CA 1
ATOM 725 C C . GLN A 1 92 ? 0.796 -29.506 11.874 1.00 82.94 92 GLN A C 1
ATOM 727 O O . GLN A 1 92 ? 0.070 -30.274 12.507 1.00 82.94 92 GLN A O 1
ATOM 732 N N . LEU A 1 93 ? 0.304 -28.463 11.196 1.00 79.81 93 LEU A N 1
ATOM 733 C CA . LEU A 1 93 ? -1.131 -28.177 11.098 1.00 79.81 93 LEU A CA 1
ATOM 734 C C . LEU A 1 93 ? -1.870 -29.263 10.306 1.00 79.81 93 LEU A C 1
ATOM 736 O O . LEU A 1 93 ? -2.884 -29.773 10.776 1.00 79.81 93 LEU A O 1
ATOM 740 N N . ILE A 1 94 ? -1.329 -29.681 9.157 1.00 79.88 94 ILE A N 1
ATOM 741 C CA . ILE A 1 94 ? -1.919 -30.757 8.342 1.00 79.88 94 ILE A CA 1
ATOM 742 C C . ILE A 1 94 ? -1.930 -32.087 9.117 1.00 79.88 94 ILE A C 1
ATOM 744 O O . ILE A 1 94 ? -2.922 -32.816 9.083 1.00 79.88 94 ILE A O 1
ATOM 748 N N . GLY A 1 95 ? -0.865 -32.387 9.871 1.00 74.69 95 GLY A N 1
ATOM 749 C CA . GLY A 1 95 ? -0.790 -33.584 10.713 1.00 74.69 95 GLY A CA 1
ATOM 750 C C . GLY A 1 95 ? -1.854 -33.628 11.819 1.00 74.69 95 GLY A C 1
ATOM 751 O O . GLY A 1 95 ? -2.433 -34.686 12.061 1.00 74.69 95 GLY A O 1
ATOM 752 N N . LYS A 1 96 ? -2.168 -32.486 12.450 1.00 73.31 96 LYS A N 1
ATOM 753 C CA . LYS A 1 96 ? -3.197 -32.402 13.505 1.00 73.31 96 LYS A CA 1
ATOM 754 C C . LYS A 1 96 ? -4.617 -32.631 12.981 1.00 73.31 96 LYS A C 1
ATOM 756 O O . LYS A 1 96 ? -5.396 -33.301 13.652 1.00 73.31 96 LYS A O 1
ATOM 761 N N . VAL A 1 97 ? -4.943 -32.152 11.778 1.00 69.94 97 VAL A N 1
ATOM 762 C CA . VAL A 1 97 ? -6.273 -32.366 11.167 1.00 69.94 97 VAL A CA 1
ATOM 763 C C . VAL A 1 97 ? -6.536 -33.855 10.899 1.00 69.94 97 VAL A C 1
ATOM 765 O O . VAL A 1 97 ? -7.658 -34.335 11.057 1.00 69.94 97 VAL A O 1
ATOM 768 N N . ARG A 1 98 ? -5.490 -34.625 10.568 1.00 67.06 98 ARG A N 1
ATOM 769 C CA . ARG A 1 98 ? -5.616 -36.054 10.249 1.00 67.06 98 ARG A CA 1
ATOM 770 C C . ARG A 1 98 ? -5.915 -36.938 11.467 1.00 67.06 98 ARG A C 1
ATOM 772 O O . ARG A 1 98 ? -6.546 -37.975 11.301 1.00 67.06 98 ARG A O 1
ATOM 779 N N . MET A 1 99 ? -5.515 -36.529 12.674 1.00 63.31 99 MET A N 1
ATOM 780 C CA . MET A 1 99 ? -5.749 -37.305 13.905 1.00 63.31 99 MET A CA 1
ATOM 781 C C . MET A 1 99 ? -7.115 -37.038 14.557 1.00 63.31 99 MET A C 1
ATOM 783 O O . MET A 1 99 ? -7.559 -37.842 15.365 1.00 63.31 99 MET A O 1
ATOM 787 N N . ALA A 1 100 ? -7.805 -35.951 14.194 1.00 58.12 100 ALA A N 1
ATOM 788 C CA . ALA A 1 100 ? -9.132 -35.620 14.729 1.00 58.12 100 ALA A CA 1
ATOM 789 C C . ALA A 1 100 ? -10.300 -36.250 13.940 1.00 58.12 100 ALA A C 1
ATOM 791 O O . ALA A 1 100 ? -11.455 -36.076 14.308 1.00 58.12 100 ALA A O 1
ATOM 792 N N . SER A 1 101 ? -10.017 -36.975 12.850 1.00 56.44 101 SER A N 1
ATOM 793 C CA . SER A 1 101 ? -11.039 -37.490 11.920 1.00 56.44 101 SER A CA 1
ATOM 794 C C . SER A 1 101 ? -11.348 -38.988 12.088 1.00 56.44 101 SER A C 1
ATOM 796 O O . SER A 1 101 ? -12.022 -39.566 11.240 1.00 56.44 101 SER A O 1
ATOM 798 N N . SER A 1 102 ? -10.851 -39.646 13.142 1.00 56.66 102 SER A N 1
ATOM 799 C CA . SER A 1 102 ? -11.065 -41.086 13.380 1.00 56.66 102 SER A CA 1
ATOM 800 C C . SER A 1 102 ? -12.276 -41.431 14.262 1.00 56.66 102 SER A C 1
ATOM 802 O O . SER A 1 102 ? -12.539 -42.613 14.469 1.00 56.66 102 SER A O 1
ATOM 804 N N . SER A 1 103 ? -13.059 -40.456 14.738 1.00 53.81 103 SER A N 1
ATOM 805 C CA . SER A 1 103 ? -14.350 -40.712 15.396 1.00 53.81 103 SER A CA 1
ATOM 806 C C . SER A 1 103 ? -15.505 -40.500 14.414 1.00 53.81 103 SER A C 1
ATOM 808 O O . SER A 1 103 ? -15.701 -39.402 13.897 1.00 53.81 103 SER A O 1
ATOM 810 N N . GLY A 1 104 ? -16.226 -41.585 14.128 1.00 54.47 104 GLY A N 1
ATOM 811 C CA . GLY A 1 104 ? -17.151 -41.724 13.007 1.00 54.47 104 GLY A CA 1
ATOM 812 C C . GLY A 1 104 ? -18.299 -40.714 12.955 1.00 54.47 104 GLY A C 1
ATOM 813 O O . GLY A 1 104 ? -19.014 -40.496 13.926 1.00 54.47 104 GLY A O 1
ATOM 814 N N . SER A 1 105 ? -18.510 -40.158 11.765 1.00 51.38 105 SER A N 1
ATOM 815 C CA . SER A 1 105 ? -19.782 -39.591 11.325 1.00 51.38 105 SER A CA 1
ATOM 816 C C . SER A 1 105 ? -19.774 -39.538 9.798 1.00 51.38 105 SER A C 1
ATOM 818 O O . SER A 1 105 ? -18.859 -38.987 9.183 1.00 51.38 105 SER A O 1
ATOM 820 N N . SER A 1 106 ? -20.765 -40.175 9.179 1.00 54.47 106 SER A N 1
ATOM 821 C CA . SER A 1 106 ? -20.995 -40.205 7.737 1.00 54.47 106 SER A CA 1
ATOM 822 C C . SER A 1 106 ? -21.463 -38.829 7.249 1.00 54.47 106 SER A C 1
ATOM 824 O O . SER A 1 106 ? -22.657 -38.590 7.083 1.00 54.47 106 SER A O 1
ATOM 826 N N . GLY A 1 107 ? -20.531 -37.900 7.053 1.00 54.81 107 GLY A N 1
ATOM 827 C CA . GLY A 1 107 ? -20.810 -36.549 6.568 1.00 54.81 107 GLY A CA 1
ATOM 828 C C . GLY A 1 107 ? -19.848 -36.163 5.450 1.00 54.81 107 GLY A C 1
ATOM 829 O O . GLY A 1 107 ? -18.640 -36.338 5.579 1.00 54.81 107 GLY A O 1
ATOM 830 N N . GLN A 1 108 ? -20.388 -35.673 4.335 1.00 54.03 108 GLN A N 1
ATOM 831 C CA . GLN A 1 108 ? -19.643 -35.376 3.110 1.00 54.03 108 GLN A CA 1
ATOM 832 C C . GLN A 1 108 ? -18.424 -34.446 3.318 1.00 54.03 108 GLN A C 1
ATOM 834 O O . GLN A 1 108 ? -18.470 -33.530 4.143 1.00 54.03 108 GLN A O 1
ATOM 839 N N . PRO A 1 109 ? -17.340 -34.629 2.534 1.00 54.12 109 PRO A N 1
ATOM 840 C CA . PRO A 1 109 ? -16.104 -33.868 2.684 1.00 54.12 109 PRO A CA 1
ATOM 841 C C . PRO A 1 109 ? -16.299 -32.391 2.312 1.00 54.12 109 PRO A C 1
ATOM 843 O O . PRO A 1 109 ? -16.515 -32.043 1.150 1.00 54.12 109 PRO A O 1
ATOM 846 N N . ARG A 1 110 ? -16.157 -31.495 3.295 1.00 57.50 110 ARG A N 1
ATOM 847 C CA . ARG A 1 110 ? -16.055 -30.049 3.054 1.00 57.50 110 ARG A CA 1
ATOM 848 C C . ARG A 1 110 ? -14.668 -29.733 2.483 1.00 57.50 110 ARG A C 1
ATOM 850 O O . ARG A 1 110 ? -13.652 -29.981 3.129 1.00 57.50 110 ARG A O 1
ATOM 857 N N . LYS A 1 111 ? -14.616 -29.189 1.263 1.00 62.66 111 LYS A N 1
ATOM 858 C CA . LYS A 1 111 ? -13.377 -28.726 0.616 1.00 62.66 111 LYS A CA 1
ATOM 859 C C . LYS A 1 111 ? -12.826 -27.514 1.376 1.00 62.66 111 LYS A C 1
ATOM 861 O O . LYS A 1 111 ? -13.367 -26.420 1.262 1.00 62.66 111 LYS A O 1
ATOM 866 N N . ILE A 1 112 ? -11.749 -27.698 2.135 1.00 52.69 112 ILE A N 1
ATOM 867 C CA . ILE A 1 112 ? -11.009 -26.588 2.747 1.00 52.69 112 ILE A CA 1
ATOM 868 C C . ILE A 1 112 ? -10.053 -26.025 1.689 1.00 52.69 112 ILE A C 1
ATOM 870 O O . ILE A 1 112 ? -9.065 -26.663 1.328 1.00 52.69 112 ILE A O 1
ATOM 874 N N . ILE A 1 113 ? -10.358 -24.836 1.169 1.00 51.22 113 ILE A N 1
ATOM 875 C CA . ILE A 1 113 ? -9.497 -24.104 0.233 1.00 51.22 113 ILE A CA 1
ATOM 876 C C . ILE A 1 113 ? -8.443 -23.355 1.057 1.00 51.22 113 ILE A C 1
ATOM 878 O O . ILE A 1 113 ? -8.726 -22.317 1.650 1.00 51.22 113 ILE A O 1
ATOM 882 N N . LEU A 1 114 ? -7.215 -23.879 1.120 1.00 46.03 114 LEU A N 1
ATOM 883 C CA . LEU A 1 114 ? -6.086 -23.157 1.713 1.00 46.03 114 LEU A CA 1
ATOM 884 C C . LEU A 1 114 ? -5.569 -22.115 0.712 1.00 46.03 114 LEU A C 1
ATOM 886 O O . LEU A 1 114 ? -4.846 -22.443 -0.229 1.00 46.03 114 LEU A O 1
ATOM 890 N N . LEU A 1 115 ? -5.933 -20.849 0.919 1.00 38.75 115 LEU A N 1
ATOM 891 C CA . LEU A 1 115 ? -5.409 -19.727 0.142 1.00 38.75 115 LEU A CA 1
ATOM 892 C C . LEU A 1 115 ? -3.925 -19.507 0.477 1.00 38.75 115 LEU A C 1
ATOM 894 O O . LEU A 1 115 ? -3.556 -19.081 1.573 1.00 38.75 115 LEU A O 1
ATOM 898 N N . ARG A 1 116 ? -3.054 -19.810 -0.488 1.00 36.50 116 ARG A N 1
ATOM 899 C CA . ARG A 1 116 ? -1.602 -19.616 -0.407 1.00 36.50 116 ARG A CA 1
ATOM 900 C C . ARG A 1 116 ? -1.291 -18.117 -0.539 1.00 36.50 116 ARG A C 1
ATOM 902 O O . ARG A 1 116 ? -1.196 -17.608 -1.649 1.00 36.50 116 ARG A O 1
ATOM 909 N N . ARG A 1 117 ? -1.150 -17.387 0.575 1.00 40.34 117 ARG A N 1
ATOM 910 C CA . ARG A 1 117 ? -0.696 -15.980 0.543 1.00 40.34 117 ARG A CA 1
ATOM 911 C C . ARG A 1 117 ? 0.773 -15.918 0.112 1.00 40.34 117 ARG A C 1
ATOM 913 O O . ARG A 1 117 ? 1.657 -16.361 0.845 1.00 40.34 117 ARG A O 1
ATOM 920 N N . ASN A 1 118 ? 1.013 -15.385 -1.083 1.00 36.94 118 ASN A N 1
ATOM 921 C CA . ASN A 1 118 ? 2.341 -15.110 -1.619 1.00 36.94 118 ASN A CA 1
ATOM 922 C C . ASN A 1 118 ? 2.871 -13.822 -0.964 1.00 36.94 118 ASN A C 1
ATOM 924 O O . ASN A 1 118 ? 2.463 -12.727 -1.330 1.00 36.94 118 ASN A O 1
ATOM 928 N N . ILE A 1 119 ? 3.696 -13.956 0.076 1.00 44.12 119 ILE A N 1
ATOM 929 C CA . ILE A 1 119 ? 4.347 -12.821 0.742 1.00 44.12 119 ILE A CA 1
ATOM 930 C C . ILE A 1 119 ? 5.767 -12.746 0.190 1.00 44.12 119 ILE A C 1
ATOM 932 O O . ILE A 1 119 ? 6.584 -13.613 0.509 1.00 44.12 119 ILE A O 1
ATOM 936 N N . GLU A 1 120 ? 6.040 -11.738 -0.635 1.00 38.97 120 GLU A N 1
ATOM 937 C CA . GLU A 1 120 ? 7.346 -11.527 -1.261 1.00 38.97 120 GLU A CA 1
ATOM 938 C C . GLU A 1 120 ? 8.418 -11.165 -0.213 1.00 38.97 120 GLU A C 1
ATOM 940 O O . GLU A 1 120 ? 8.268 -10.177 0.514 1.00 38.97 120 GLU A O 1
ATOM 945 N N . PRO A 1 121 ? 9.514 -11.936 -0.084 1.00 42.88 121 PRO A N 1
ATOM 946 C CA . PRO A 1 121 ? 10.631 -11.551 0.766 1.00 42.88 121 PRO A CA 1
ATOM 947 C C . PRO A 1 121 ? 11.502 -10.499 0.056 1.00 42.88 121 PRO A C 1
ATOM 949 O O . PRO A 1 121 ? 12.278 -10.810 -0.841 1.00 42.88 121 PRO A O 1
ATOM 952 N N . SER A 1 122 ? 11.407 -9.243 0.498 1.00 40.81 122 SER A N 1
ATOM 953 C CA . SER A 1 122 ? 12.196 -8.102 -0.001 1.00 40.81 122 SER A CA 1
ATOM 954 C C . SER A 1 122 ? 13.650 -8.096 0.517 1.00 40.81 122 SER A C 1
ATOM 956 O O . SER A 1 122 ? 14.102 -7.124 1.126 1.00 40.81 122 SER A O 1
ATOM 958 N N . VAL A 1 123 ? 14.412 -9.168 0.286 1.00 53.81 123 VAL A N 1
ATOM 959 C CA . VAL A 1 123 ? 15.863 -9.200 0.554 1.00 53.81 123 VAL A CA 1
ATOM 960 C C . VAL A 1 123 ? 16.596 -9.451 -0.761 1.00 53.81 123 VAL A C 1
ATOM 962 O O . VAL A 1 123 ? 16.793 -10.593 -1.172 1.00 53.81 123 VAL A O 1
ATOM 965 N N . LYS A 1 124 ? 16.983 -8.367 -1.444 1.00 50.62 124 LYS A N 1
ATOM 966 C CA . LYS A 1 124 ? 17.811 -8.440 -2.655 1.00 50.62 124 LYS A CA 1
ATOM 967 C C . LYS A 1 124 ? 19.227 -8.868 -2.261 1.00 50.62 124 LYS A C 1
ATOM 969 O O . LYS A 1 124 ? 19.914 -8.141 -1.549 1.00 50.62 124 LYS A O 1
ATOM 974 N N . CYS A 1 125 ? 19.643 -10.050 -2.706 1.00 48.09 125 CYS A N 1
ATOM 975 C CA . CYS A 1 125 ? 21.036 -10.482 -2.643 1.00 48.09 125 CYS A CA 1
ATOM 976 C C . CYS A 1 125 ? 21.740 -9.920 -3.881 1.00 48.09 125 CYS A C 1
ATOM 978 O O . CYS A 1 125 ? 21.534 -10.423 -4.982 1.00 48.09 125 CYS A O 1
ATOM 980 N N . GLU A 1 126 ? 22.501 -8.845 -3.713 1.00 48.81 126 GLU A N 1
ATOM 981 C CA . GLU A 1 126 ? 23.315 -8.269 -4.781 1.00 48.81 126 GLU A CA 1
ATOM 982 C C . GLU A 1 126 ? 24.655 -9.012 -4.802 1.00 48.81 126 GLU A C 1
ATOM 984 O O . GLU A 1 126 ? 25.442 -8.918 -3.861 1.00 48.81 126 GLU A O 1
ATOM 989 N N . VAL A 1 127 ? 24.869 -9.834 -5.831 1.00 47.72 127 VAL A N 1
ATOM 990 C CA . VAL A 1 127 ? 26.162 -10.481 -6.073 1.00 47.72 127 VAL A CA 1
ATOM 991 C C . VAL A 1 127 ? 27.035 -9.448 -6.771 1.00 47.72 127 VAL A C 1
ATOM 993 O O . VAL A 1 127 ? 26.860 -9.177 -7.956 1.00 47.72 127 VAL A O 1
ATOM 996 N N . VAL A 1 128 ? 27.933 -8.822 -6.015 1.00 44.19 128 VAL A N 1
ATOM 997 C CA . VAL A 1 128 ? 28.936 -7.918 -6.577 1.00 44.19 128 VAL A CA 1
ATOM 998 C C . VAL A 1 128 ? 29.995 -8.790 -7.249 1.00 44.19 128 VAL A C 1
ATOM 1000 O O . VAL A 1 128 ? 30.713 -9.532 -6.579 1.00 44.19 128 VAL A O 1
ATOM 1003 N N . ASN A 1 129 ? 30.051 -8.759 -8.579 1.00 41.09 129 ASN A N 1
ATOM 1004 C CA . ASN A 1 129 ? 31.144 -9.367 -9.331 1.00 41.09 129 ASN A CA 1
ATOM 1005 C C . ASN A 1 129 ? 32.369 -8.452 -9.203 1.00 41.09 129 ASN A C 1
ATOM 1007 O O . ASN A 1 129 ? 32.542 -7.527 -9.992 1.00 41.09 129 ASN A O 1
ATOM 1011 N N . GLU A 1 130 ? 33.202 -8.687 -8.191 1.00 37.31 130 GLU A N 1
ATOM 1012 C CA . GLU A 1 130 ? 34.549 -8.118 -8.156 1.00 37.31 130 GLU A CA 1
ATOM 1013 C C . GLU A 1 130 ? 35.407 -8.877 -9.173 1.00 37.31 130 GLU A C 1
ATOM 1015 O O . GLU A 1 130 ? 35.719 -10.056 -8.999 1.00 37.31 130 GLU A O 1
ATOM 1020 N N . ALA A 1 131 ? 35.732 -8.207 -10.278 1.00 36.72 131 ALA A N 1
ATOM 1021 C CA . ALA A 1 131 ? 36.731 -8.672 -11.225 1.00 36.72 131 ALA A CA 1
ATOM 1022 C C . ALA A 1 131 ? 38.111 -8.533 -10.566 1.00 36.72 131 ALA A C 1
ATOM 1024 O O . ALA A 1 131 ? 38.729 -7.471 -10.611 1.00 36.72 131 ALA A O 1
ATOM 1025 N N . VAL A 1 132 ? 38.567 -9.596 -9.906 1.00 41.66 132 VAL A N 1
ATOM 1026 C CA . VAL A 1 132 ? 39.961 -9.724 -9.476 1.00 41.66 132 VAL A CA 1
ATOM 1027 C C . VAL A 1 132 ? 40.756 -10.116 -10.718 1.00 41.66 132 VAL A C 1
ATOM 1029 O O . VAL A 1 132 ? 40.689 -11.255 -11.170 1.00 41.66 132 VAL A O 1
ATOM 1032 N N . GLY A 1 133 ? 41.411 -9.133 -11.334 1.00 43.59 133 GLY A N 1
ATOM 1033 C CA . GLY A 1 133 ? 42.399 -9.375 -12.378 1.00 43.59 133 GLY A CA 1
ATOM 1034 C C . GLY A 1 133 ? 43.688 -9.851 -11.726 1.00 43.59 133 GLY A C 1
ATOM 1035 O O . GLY A 1 133 ? 44.345 -9.065 -11.048 1.00 43.59 133 GLY A O 1
ATOM 1036 N N . GLU A 1 134 ? 44.006 -11.128 -11.909 1.00 48.34 134 GLU A N 1
ATOM 1037 C CA . GLU A 1 134 ? 45.293 -11.708 -11.540 1.00 48.34 134 GLU A CA 1
ATOM 1038 C C . GLU A 1 134 ? 46.337 -11.308 -12.603 1.00 48.34 134 GLU A C 1
ATOM 1040 O O . GLU A 1 134 ? 46.218 -11.599 -13.794 1.00 48.34 134 GLU A O 1
ATOM 1045 N N . ASP A 1 135 ? 47.286 -10.506 -12.137 1.00 49.09 135 ASP A N 1
ATOM 1046 C CA . ASP A 1 135 ? 48.678 -10.340 -12.537 1.00 49.09 135 ASP A CA 1
ATOM 1047 C C . ASP A 1 135 ? 49.193 -11.259 -13.662 1.00 49.09 135 ASP A C 1
ATOM 1049 O O . ASP A 1 135 ? 49.783 -12.313 -13.445 1.00 49.09 135 ASP A O 1
ATOM 1053 N N . SER A 1 136 ? 49.069 -10.761 -14.895 1.00 53.34 136 SER A N 1
ATOM 1054 C CA . SER A 1 136 ? 49.929 -11.144 -16.014 1.00 53.34 136 SER A CA 1
ATOM 1055 C C . SER A 1 136 ? 50.977 -10.051 -16.218 1.00 53.34 136 SER A C 1
ATOM 1057 O O . SER A 1 136 ? 50.675 -8.981 -16.750 1.00 53.34 136 SER A O 1
ATOM 1059 N N . GLU A 1 137 ? 52.220 -10.328 -15.826 1.00 57.31 137 GLU A N 1
ATOM 1060 C CA . GLU A 1 137 ? 53.404 -9.552 -16.209 1.00 57.31 137 GLU A CA 1
ATOM 1061 C C . GLU A 1 137 ? 53.659 -9.722 -17.717 1.00 57.31 137 GLU A C 1
ATOM 1063 O O . GLU A 1 137 ? 54.463 -10.536 -18.163 1.00 57.31 137 GLU A O 1
ATOM 1068 N N . GLY A 1 138 ? 52.910 -8.974 -18.524 1.00 49.66 138 GLY A N 1
ATOM 1069 C CA . GLY A 1 138 ? 53.066 -8.894 -19.970 1.00 49.66 138 GLY A CA 1
ATOM 1070 C C . GLY A 1 138 ? 53.021 -7.439 -20.399 1.00 49.66 138 GLY A C 1
ATOM 1071 O O . GLY A 1 138 ? 51.956 -6.830 -20.434 1.00 49.66 138 GLY A O 1
ATOM 1072 N N . ASP A 1 139 ? 54.194 -6.891 -20.697 1.00 50.44 139 ASP A N 1
ATOM 1073 C CA . ASP A 1 139 ? 54.416 -5.563 -21.263 1.00 50.44 139 ASP A CA 1
ATOM 1074 C C . ASP A 1 139 ? 53.675 -5.413 -22.604 1.00 50.44 139 ASP A C 1
ATOM 1076 O O . ASP A 1 139 ? 54.185 -5.730 -23.678 1.00 50.44 139 ASP A O 1
ATOM 1080 N N . THR A 1 140 ? 52.421 -4.969 -22.540 1.00 44.00 140 THR A N 1
ATOM 1081 C CA . THR A 1 140 ? 51.668 -4.494 -23.699 1.00 44.00 140 THR A CA 1
ATOM 1082 C C . THR A 1 140 ? 51.315 -3.036 -23.473 1.00 44.00 140 THR A C 1
ATOM 1084 O O . THR A 1 140 ? 50.555 -2.707 -22.561 1.00 44.00 140 THR A O 1
ATOM 1087 N N . GLY A 1 141 ? 51.886 -2.167 -24.308 1.00 49.75 141 GLY A N 1
ATOM 1088 C CA . GLY A 1 141 ? 51.696 -0.722 -24.284 1.00 49.75 141 GLY A CA 1
ATOM 1089 C C . GLY A 1 141 ? 50.225 -0.324 -24.175 1.00 49.75 141 GLY A C 1
ATOM 1090 O O . GLY A 1 141 ? 49.452 -0.433 -25.126 1.00 49.75 141 GLY A O 1
ATOM 1091 N N . VAL A 1 142 ? 49.866 0.170 -22.993 1.00 38.16 142 VAL A N 1
ATOM 1092 C CA . VAL A 1 142 ? 48.551 0.708 -22.660 1.00 38.16 142 VAL A CA 1
ATOM 1093 C C . VAL A 1 142 ? 48.340 2.004 -23.441 1.00 38.16 142 VAL A C 1
ATOM 1095 O O . VAL A 1 142 ? 48.856 3.065 -23.088 1.00 38.16 142 VAL A O 1
ATOM 1098 N N . THR A 1 143 ? 47.539 1.947 -24.501 1.00 44.59 143 THR A N 1
ATOM 1099 C CA . THR A 1 143 ? 46.876 3.140 -25.026 1.00 44.59 143 THR A CA 1
ATOM 1100 C C . THR A 1 143 ? 45.861 3.615 -23.994 1.00 44.59 143 THR A C 1
ATOM 1102 O O . THR A 1 143 ? 44.849 2.956 -23.761 1.00 44.59 143 THR A O 1
ATOM 1105 N N . MET A 1 144 ? 46.140 4.763 -23.371 1.00 42.44 144 MET A N 1
ATOM 1106 C CA . MET A 1 144 ? 45.202 5.472 -22.504 1.00 42.44 144 MET A CA 1
ATOM 1107 C C . MET A 1 144 ? 43.946 5.852 -23.293 1.00 42.44 144 MET A C 1
ATOM 1109 O O . MET A 1 144 ? 43.916 6.860 -23.999 1.00 42.44 144 MET A O 1
ATOM 1113 N N . ILE A 1 145 ? 42.888 5.058 -23.160 1.00 45.16 145 ILE A N 1
ATOM 1114 C CA . ILE A 1 145 ? 41.550 5.473 -23.569 1.00 45.16 145 ILE A CA 1
ATOM 1115 C C . ILE A 1 145 ? 41.027 6.350 -22.432 1.00 45.16 145 ILE A C 1
ATOM 1117 O O . ILE A 1 145 ? 40.624 5.863 -21.380 1.00 45.16 145 ILE A O 1
ATOM 1121 N N . SER A 1 146 ? 41.124 7.666 -22.620 1.00 44.59 146 SER A N 1
ATOM 1122 C CA . SER A 1 146 ? 40.585 8.671 -21.706 1.00 44.59 146 SER A CA 1
ATOM 1123 C C . SER A 1 146 ? 39.062 8.518 -21.642 1.00 44.59 146 SER A C 1
ATOM 1125 O O . SER A 1 146 ? 38.340 8.924 -22.555 1.00 44.59 146 SER A O 1
ATOM 1127 N N . SER A 1 147 ? 38.578 7.862 -20.587 1.00 49.25 147 SER A N 1
ATOM 1128 C CA . SER A 1 147 ? 37.154 7.705 -20.304 1.00 49.25 147 SER A CA 1
ATOM 1129 C C . SER A 1 147 ? 36.497 9.077 -20.178 1.00 49.25 147 SER A C 1
ATOM 1131 O O . SER A 1 147 ? 36.932 9.939 -19.416 1.00 49.25 147 SER A O 1
ATOM 1133 N N . SER A 1 148 ? 35.448 9.289 -20.970 1.00 50.69 148 SER A N 1
ATOM 1134 C CA . SER A 1 148 ? 34.773 10.577 -21.085 1.00 50.69 148 SER A CA 1
ATOM 1135 C C . SER A 1 148 ? 34.066 10.951 -19.763 1.00 50.69 148 SER A C 1
ATOM 1137 O O . SER A 1 148 ? 33.252 10.163 -19.269 1.00 50.69 148 SER A O 1
ATOM 1139 N N . PRO A 1 149 ? 34.291 12.157 -19.200 1.00 56.69 149 PRO A N 1
ATOM 1140 C CA . PRO A 1 149 ? 33.841 12.569 -17.856 1.00 56.69 149 PRO A CA 1
ATOM 1141 C C . PRO A 1 149 ? 32.313 12.675 -17.682 1.00 56.69 149 PRO A C 1
ATOM 1143 O O . PRO A 1 149 ? 31.814 13.005 -16.604 1.00 56.69 149 PRO A O 1
ATOM 1146 N N . ALA A 1 150 ? 31.541 12.416 -18.740 1.00 54.28 150 ALA A N 1
ATOM 1147 C CA . ALA A 1 150 ? 30.085 12.393 -18.697 1.00 54.28 150 ALA A CA 1
ATOM 1148 C C . ALA A 1 150 ? 29.520 11.083 -18.115 1.00 54.28 150 ALA A C 1
ATOM 1150 O O . ALA A 1 150 ? 28.442 11.108 -17.522 1.00 54.28 150 ALA A O 1
ATOM 1151 N N . PHE A 1 151 ? 30.232 9.955 -18.242 1.00 50.53 151 PHE A N 1
ATOM 1152 C CA . PHE A 1 151 ? 29.709 8.650 -17.816 1.00 50.53 151 PHE A CA 1
ATOM 1153 C C . PHE A 1 151 ? 29.867 8.412 -16.302 1.00 50.53 151 PHE A C 1
ATOM 1155 O O . PHE A 1 151 ? 28.967 7.870 -15.662 1.00 50.53 151 PHE A O 1
ATOM 1162 N N . GLU A 1 152 ? 30.941 8.920 -15.691 1.00 55.25 152 GLU A N 1
ATOM 1163 C CA . GLU A 1 152 ? 31.196 8.783 -14.244 1.00 55.25 152 GLU A CA 1
ATOM 1164 C C . GLU A 1 152 ? 30.160 9.517 -13.376 1.00 55.25 152 GLU A C 1
ATOM 1166 O O . GLU A 1 152 ? 29.786 9.045 -12.300 1.00 55.25 152 GLU A O 1
ATOM 1171 N N . LYS A 1 153 ? 29.605 10.637 -13.861 1.00 60.59 153 LYS A N 1
ATOM 1172 C CA . LYS A 1 153 ? 28.552 11.367 -13.135 1.00 60.59 153 LYS A CA 1
ATOM 1173 C C . LYS A 1 153 ? 27.239 10.584 -13.060 1.00 60.59 153 LYS A C 1
ATOM 1175 O O . LYS A 1 153 ? 26.538 10.685 -12.056 1.00 60.59 153 LYS A O 1
ATOM 1180 N N . ALA A 1 154 ? 26.903 9.795 -14.081 1.00 57.22 154 ALA A N 1
ATOM 1181 C CA . ALA A 1 154 ? 25.655 9.031 -14.106 1.00 57.22 154 ALA A CA 1
ATOM 1182 C C . ALA A 1 154 ? 25.671 7.864 -13.104 1.00 57.22 154 ALA A C 1
ATOM 1184 O O . ALA A 1 154 ? 24.682 7.635 -12.405 1.00 57.22 154 ALA A O 1
ATOM 1185 N N . VAL A 1 155 ? 26.810 7.177 -12.974 1.00 60.78 155 VAL A N 1
ATOM 1186 C CA . VAL A 1 155 ? 26.970 6.066 -12.023 1.00 60.78 155 VAL A CA 1
ATOM 1187 C C . VAL A 1 155 ? 26.880 6.576 -10.580 1.00 60.78 155 VAL A C 1
ATOM 1189 O O . VAL A 1 155 ? 26.114 6.030 -9.785 1.00 60.78 155 VAL A O 1
ATOM 1192 N N . HIS A 1 156 ? 27.536 7.698 -10.261 1.00 68.38 156 HIS A N 1
ATOM 1193 C CA . HIS A 1 156 ? 27.540 8.241 -8.900 1.00 68.38 156 HIS A CA 1
ATOM 1194 C C . HIS A 1 156 ? 26.153 8.721 -8.416 1.00 68.38 156 HIS A C 1
ATOM 1196 O O . HIS A 1 156 ? 25.804 8.543 -7.247 1.00 68.38 156 HIS A O 1
ATOM 1202 N N . LEU A 1 157 ? 25.310 9.262 -9.308 1.00 65.75 157 LEU A N 1
ATOM 1203 C CA . LEU A 1 157 ? 23.936 9.651 -8.955 1.00 65.75 157 LEU A CA 1
ATOM 1204 C C . LEU A 1 157 ? 23.047 8.446 -8.591 1.00 65.75 157 LEU A C 1
ATOM 1206 O O . LEU A 1 157 ? 22.209 8.556 -7.690 1.00 65.75 157 LEU A O 1
ATOM 1210 N N . SER A 1 158 ? 23.236 7.300 -9.252 1.00 68.19 158 SER A N 1
ATOM 1211 C CA . SER A 1 158 ? 22.443 6.087 -8.997 1.00 68.19 158 SER A CA 1
ATOM 1212 C C . SER A 1 158 ? 22.752 5.455 -7.634 1.00 68.19 158 SER A C 1
ATOM 1214 O O . SER A 1 158 ? 21.851 5.011 -6.918 1.00 68.19 158 SER A O 1
ATOM 1216 N N . GLU A 1 159 ? 24.013 5.512 -7.209 1.00 75.56 159 GLU A N 1
ATOM 1217 C CA . GLU A 1 159 ? 24.468 4.950 -5.940 1.00 75.56 159 GLU A CA 1
ATOM 1218 C C . GLU A 1 159 ? 24.026 5.800 -4.739 1.00 75.56 159 GLU A C 1
ATOM 1220 O O . GLU A 1 159 ? 23.582 5.269 -3.717 1.00 75.56 159 GLU A O 1
ATOM 1225 N N . ILE A 1 160 ? 24.015 7.130 -4.891 1.00 74.56 160 ILE A N 1
ATOM 1226 C CA . ILE A 1 160 ? 23.445 8.050 -3.895 1.00 74.56 160 ILE A CA 1
ATOM 1227 C C . ILE A 1 160 ? 21.936 7.803 -3.733 1.00 74.56 160 ILE A C 1
ATOM 1229 O O . ILE A 1 160 ? 21.437 7.784 -2.603 1.00 74.56 160 ILE A O 1
ATOM 1233 N N . GLN A 1 161 ? 21.202 7.551 -4.823 1.00 72.75 161 GLN A N 1
ATOM 1234 C CA . GLN A 1 161 ? 19.776 7.208 -4.753 1.00 72.75 161 GLN A CA 1
ATOM 1235 C C . GLN A 1 161 ? 19.531 5.860 -4.059 1.00 72.75 161 GLN A C 1
ATOM 1237 O O . GLN A 1 161 ? 18.641 5.766 -3.210 1.00 72.75 161 GLN A O 1
ATOM 1242 N N . LEU A 1 162 ? 20.330 4.830 -4.348 1.00 69.69 162 LEU A N 1
ATOM 1243 C CA . LEU A 1 162 ? 20.223 3.523 -3.689 1.00 69.69 162 LEU A CA 1
ATOM 1244 C C . LEU A 1 162 ? 20.591 3.594 -2.200 1.00 69.69 162 LEU A C 1
ATOM 1246 O O . LEU A 1 162 ? 19.889 3.022 -1.362 1.00 69.69 162 LEU A O 1
ATOM 1250 N N . ALA A 1 163 ? 21.622 4.357 -1.835 1.00 70.38 163 ALA A N 1
ATOM 1251 C CA . ALA A 1 163 ? 21.987 4.603 -0.442 1.00 70.38 163 ALA A CA 1
ATOM 1252 C C . ALA A 1 163 ? 20.887 5.368 0.318 1.00 70.38 163 ALA A C 1
ATOM 1254 O O . ALA A 1 163 ? 20.618 5.078 1.487 1.00 70.38 163 ALA A O 1
ATOM 1255 N N . GLN A 1 164 ? 20.203 6.310 -0.340 1.00 69.12 164 GLN A N 1
ATOM 1256 C CA . GLN A 1 164 ? 19.038 6.995 0.225 1.00 69.12 164 GLN A CA 1
ATOM 1257 C C . GLN A 1 164 ? 17.834 6.057 0.381 1.00 69.12 164 GLN A C 1
ATOM 1259 O O . GLN A 1 164 ? 17.143 6.137 1.396 1.00 69.12 164 GLN A O 1
ATOM 1264 N N . GLN A 1 165 ? 17.598 5.137 -0.561 1.00 64.12 165 GLN A N 1
ATOM 1265 C CA . GLN A 1 165 ? 16.534 4.132 -0.450 1.00 64.12 165 GLN A CA 1
ATOM 1266 C C . GLN A 1 165 ? 16.803 3.121 0.672 1.00 64.12 165 GLN A C 1
ATOM 1268 O O . GLN A 1 165 ? 15.894 2.836 1.447 1.00 64.12 165 GLN A O 1
ATOM 1273 N N . ARG A 1 166 ? 18.051 2.658 0.844 1.00 65.81 166 ARG A N 1
ATOM 1274 C CA . ARG A 1 166 ? 18.453 1.767 1.954 1.00 65.81 166 ARG A CA 1
ATOM 1275 C C . ARG A 1 166 ? 18.268 2.410 3.336 1.00 65.81 166 ARG A C 1
ATOM 1277 O O . ARG A 1 166 ? 18.129 1.697 4.326 1.00 65.81 166 ARG A O 1
ATOM 1284 N N . LYS A 1 167 ? 18.236 3.746 3.417 1.00 70.69 167 LYS A N 1
ATOM 1285 C CA . LYS A 1 167 ? 17.984 4.494 4.662 1.00 70.69 167 LYS A CA 1
ATOM 1286 C C . LYS A 1 167 ? 16.502 4.752 4.949 1.00 70.69 167 LYS A C 1
ATOM 1288 O O . LYS A 1 167 ? 16.185 5.188 6.058 1.00 70.69 167 LYS A O 1
ATOM 1293 N N . ARG A 1 168 ? 15.588 4.504 4.001 1.00 73.12 168 ARG A N 1
ATOM 1294 C CA . ARG A 1 168 ? 14.149 4.683 4.242 1.00 73.12 168 ARG A CA 1
ATOM 1295 C C . ARG A 1 168 ? 13.656 3.572 5.158 1.00 73.12 168 ARG A C 1
ATOM 1297 O O . ARG A 1 168 ? 13.696 2.395 4.814 1.00 73.12 168 ARG A O 1
ATOM 1304 N N . LYS A 1 169 ? 13.209 3.958 6.349 1.00 82.69 169 LYS A N 1
ATOM 1305 C CA . LYS A 1 169 ? 12.624 3.034 7.319 1.00 82.69 169 LYS A CA 1
ATOM 1306 C C . LYS A 1 169 ? 11.212 2.689 6.841 1.00 82.69 169 LYS A C 1
ATOM 1308 O O . LYS A 1 169 ? 10.445 3.583 6.496 1.00 82.69 169 LYS A O 1
ATOM 1313 N N . SER A 1 170 ? 10.907 1.399 6.746 1.00 90.94 170 SER A N 1
ATOM 1314 C CA . SER A 1 170 ? 9.545 0.927 6.495 1.00 90.94 170 SER A CA 1
ATOM 1315 C C . SER A 1 170 ? 8.671 1.159 7.724 1.00 90.94 170 SER A C 1
ATOM 1317 O O . SER A 1 170 ? 9.179 1.219 8.849 1.00 90.94 170 SER A O 1
ATOM 1319 N N . PHE A 1 171 ? 7.359 1.236 7.510 1.00 95.56 171 PHE A N 1
ATOM 1320 C CA . PHE A 1 171 ? 6.382 1.278 8.589 1.00 95.56 171 PHE A CA 1
ATOM 1321 C C . PHE A 1 171 ? 6.515 0.048 9.488 1.00 95.56 171 PHE A C 1
ATOM 1323 O O . PHE A 1 171 ? 6.697 -1.075 9.009 1.00 95.56 171 PHE A O 1
ATOM 1330 N N . ARG A 1 172 ? 6.457 0.267 10.802 1.00 95.50 172 ARG A N 1
ATOM 1331 C CA . ARG A 1 172 ? 6.542 -0.786 11.816 1.00 95.50 172 ARG A CA 1
ATOM 1332 C C . ARG A 1 172 ? 5.189 -0.918 12.491 1.00 95.50 172 ARG A C 1
ATOM 1334 O O . ARG A 1 172 ? 4.701 0.051 13.058 1.00 95.50 172 ARG A O 1
ATOM 1341 N N . LEU A 1 173 ? 4.620 -2.122 12.466 1.00 95.00 173 LEU A N 1
ATOM 1342 C CA . LEU A 1 173 ? 3.345 -2.410 13.135 1.00 95.00 173 LEU A CA 1
ATOM 1343 C C . LEU A 1 173 ? 3.431 -2.207 14.654 1.00 95.00 173 LEU A C 1
ATOM 1345 O O . LEU A 1 173 ? 2.446 -1.816 15.257 1.00 95.00 173 LEU A O 1
ATOM 1349 N N . GLU A 1 174 ? 4.625 -2.357 15.233 1.00 96.56 174 GLU A N 1
ATOM 1350 C CA . GLU A 1 174 ? 4.936 -2.072 16.644 1.00 96.56 174 GLU A CA 1
ATOM 1351 C C . GLU A 1 174 ? 4.547 -0.643 17.063 1.00 96.56 174 GLU A C 1
ATOM 1353 O O . GLU A 1 174 ? 4.325 -0.372 18.237 1.00 96.56 174 GLU A O 1
ATOM 1358 N N . TRP A 1 175 ? 4.477 0.299 16.116 1.00 96.06 175 TRP A N 1
ATOM 1359 C CA . TRP A 1 175 ? 4.047 1.667 16.404 1.00 96.06 175 TRP A CA 1
ATOM 1360 C C . TRP A 1 175 ? 2.551 1.771 16.689 1.00 96.06 175 TRP A C 1
ATOM 1362 O O . TRP A 1 175 ? 2.155 2.698 17.382 1.00 96.06 175 TRP A O 1
ATOM 1372 N N . LEU A 1 176 ? 1.739 0.821 16.220 1.00 96.62 176 LEU A N 1
ATOM 1373 C CA . LEU A 1 176 ? 0.311 0.743 16.540 1.00 96.62 176 LEU A CA 1
ATOM 1374 C C . LEU A 1 176 ? 0.061 0.258 17.975 1.00 96.62 176 LEU A C 1
ATOM 1376 O O . LEU A 1 176 ? -1.036 0.435 18.490 1.00 96.62 176 LEU A O 1
ATOM 1380 N N . ASP A 1 177 ? 1.062 -0.327 18.633 1.00 96.38 177 ASP A N 1
ATOM 1381 C CA . ASP A 1 177 ? 0.962 -0.738 20.037 1.00 96.38 177 ASP A CA 1
ATOM 1382 C C . ASP A 1 177 ? 1.312 0.407 21.000 1.00 96.38 177 ASP A C 1
ATOM 1384 O O . ASP A 1 177 ? 1.013 0.339 22.193 1.00 96.38 177 ASP A O 1
ATOM 1388 N N . ILE A 1 178 ? 1.945 1.475 20.499 1.00 95.75 178 ILE A N 1
ATOM 1389 C CA . ILE A 1 178 ? 2.312 2.636 21.308 1.00 95.75 178 ILE A CA 1
ATOM 1390 C C . ILE A 1 178 ? 1.053 3.495 21.500 1.00 95.75 178 ILE A C 1
ATOM 1392 O O . ILE A 1 178 ? 0.501 3.975 20.507 1.00 95.75 178 ILE A O 1
ATOM 1396 N N . PRO A 1 179 ? 0.613 3.752 22.746 1.00 94.75 179 PRO A N 1
ATOM 1397 C CA . PRO A 1 179 ? -0.629 4.483 23.016 1.00 94.75 179 PRO A CA 1
ATOM 1398 C C . PRO A 1 179 ? -0.626 5.905 22.438 1.00 94.75 179 PRO A C 1
ATOM 1400 O O . PRO A 1 179 ? -1.671 6.426 22.076 1.00 94.75 179 PRO A O 1
ATOM 1403 N N . GLU A 1 180 ? 0.550 6.516 22.281 1.00 95.62 180 GLU A N 1
ATOM 1404 C CA . GLU A 1 180 ? 0.696 7.842 21.670 1.00 95.62 180 GLU A CA 1
ATOM 1405 C C . GLU A 1 180 ? 0.355 7.873 20.172 1.00 95.62 180 GLU A C 1
ATOM 1407 O O . GLU A 1 180 ? 0.027 8.936 19.647 1.00 95.62 180 GLU A O 1
ATOM 1412 N N . PHE A 1 181 ? 0.441 6.738 19.469 1.00 97.12 181 PHE A N 1
ATOM 1413 C CA . PHE A 1 181 ? 0.240 6.653 18.017 1.00 97.12 181 PHE A CA 1
ATOM 1414 C C . PHE A 1 181 ? -0.991 5.831 17.626 1.00 97.12 181 PHE A C 1
ATOM 1416 O O . PHE A 1 181 ? -1.600 6.113 16.596 1.00 97.12 181 PHE A O 1
ATOM 1423 N N . LYS A 1 182 ? -1.365 4.832 18.433 1.00 95.50 182 LYS A N 1
ATOM 1424 C CA . LYS A 1 182 ? -2.399 3.832 18.130 1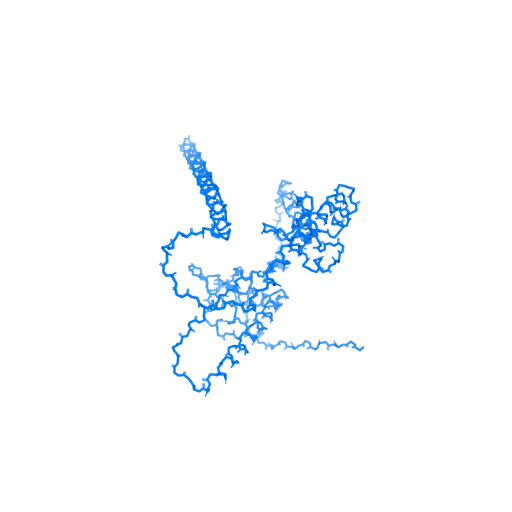.00 95.50 182 LYS A CA 1
ATOM 1425 C C . LYS A 1 182 ? -3.724 4.419 17.641 1.00 95.50 182 LYS A C 1
ATOM 1427 O O . LYS A 1 182 ? -4.307 3.889 16.702 1.00 95.50 182 LYS A O 1
ATOM 1432 N N . ASP A 1 183 ? -4.183 5.498 18.267 1.00 95.88 183 ASP A N 1
ATOM 1433 C CA . ASP A 1 183 ? -5.541 6.011 18.049 1.00 95.88 183 ASP A CA 1
ATOM 1434 C C . ASP A 1 183 ? -5.700 6.765 16.723 1.00 95.88 183 ASP A C 1
ATOM 1436 O O . ASP A 1 183 ? -6.808 6.913 16.213 1.00 95.88 183 ASP A O 1
ATOM 1440 N N . TRP A 1 184 ? -4.604 7.268 16.152 1.00 97.38 184 TRP A N 1
ATOM 1441 C CA . TRP A 1 184 ? -4.654 8.121 14.963 1.00 97.38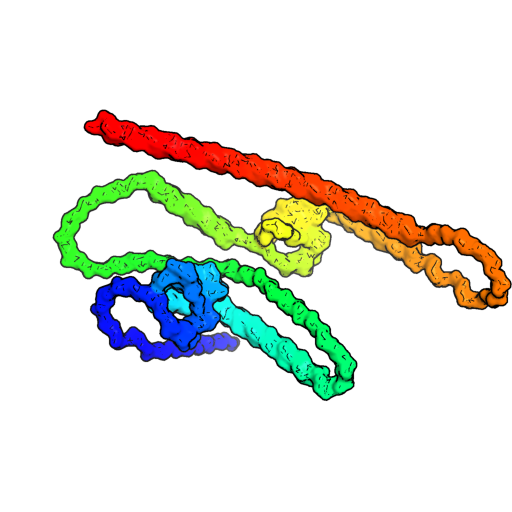 184 TRP A CA 1
ATOM 1442 C C . TRP A 1 184 ? -3.744 7.654 13.829 1.00 97.38 184 TRP A C 1
ATOM 1444 O O . TRP A 1 184 ? -3.868 8.167 12.718 1.00 97.38 184 TRP A O 1
ATOM 1454 N N . LEU A 1 185 ? -2.825 6.718 14.058 1.00 98.00 185 LEU A N 1
ATOM 1455 C CA . LEU A 1 185 ? -1.881 6.243 13.051 1.00 98.00 185 LEU A CA 1
ATOM 1456 C C . LEU A 1 185 ? -2.391 4.963 12.380 1.00 98.00 185 LEU A C 1
ATOM 1458 O O . LEU A 1 185 ? -2.722 3.992 13.047 1.00 98.00 185 LEU A O 1
ATOM 1462 N N . SER A 1 186 ? -2.371 4.923 11.048 1.00 97.62 186 SER A N 1
ATOM 1463 C CA . SER A 1 186 ? -2.686 3.731 10.251 1.00 97.62 186 SER A CA 1
ATOM 1464 C C . SER A 1 186 ? -1.602 3.479 9.197 1.00 97.62 186 SER A C 1
ATOM 1466 O O . SER A 1 186 ? -1.051 4.440 8.655 1.00 97.62 186 SER A O 1
ATOM 1468 N N . PRO A 1 187 ? -1.283 2.220 8.844 1.00 97.56 187 PRO A N 1
ATOM 1469 C CA . PRO A 1 187 ? -0.488 1.933 7.653 1.00 97.56 187 PRO A CA 1
ATOM 1470 C C . PRO A 1 187 ? -1.219 2.409 6.388 1.00 97.56 187 PRO A C 1
ATOM 1472 O O . PRO A 1 187 ? -2.449 2.353 6.315 1.00 97.56 187 PRO A O 1
ATOM 1475 N N . ASP A 1 188 ? -0.465 2.885 5.396 1.00 97.00 188 ASP A N 1
ATOM 1476 C CA . ASP A 1 188 ? -1.012 3.267 4.090 1.00 97.00 188 ASP A CA 1
ATOM 1477 C C . ASP A 1 188 ? -1.102 2.027 3.171 1.00 97.00 188 ASP A C 1
ATOM 1479 O O . ASP A 1 188 ? -0.135 1.261 3.104 1.00 97.00 188 ASP A O 1
ATOM 1483 N N . PRO A 1 189 ? -2.232 1.787 2.474 1.00 92.81 189 PRO A N 1
ATOM 1484 C CA . PRO A 1 189 ? -2.400 0.593 1.639 1.00 92.81 189 PRO A CA 1
ATOM 1485 C C . PRO A 1 189 ? -1.522 0.616 0.382 1.00 92.81 189 PRO A C 1
ATOM 1487 O O . PRO A 1 189 ? -1.116 -0.439 -0.103 1.00 92.81 189 PRO A O 1
ATOM 1490 N N . ASP A 1 190 ? -1.201 1.810 -0.121 1.00 95.19 190 ASP A N 1
ATOM 1491 C CA . ASP A 1 190 ? -0.472 1.987 -1.377 1.00 95.19 190 ASP A CA 1
ATOM 1492 C C . ASP A 1 190 ? 1.048 1.908 -1.188 1.00 95.19 190 ASP A C 1
ATOM 1494 O O . ASP A 1 190 ? 1.792 1.636 -2.134 1.00 95.19 190 ASP A O 1
ATOM 1498 N N . SER A 1 191 ? 1.550 2.171 0.027 1.00 93.69 191 SER A N 1
ATOM 1499 C CA . SER A 1 191 ? 2.988 2.224 0.278 1.00 93.69 191 SER A CA 1
ATOM 1500 C C . SER A 1 191 ? 3.401 1.720 1.664 1.00 93.69 191 SER A C 1
ATOM 1502 O O . SER A 1 191 ? 3.028 2.314 2.674 1.00 93.69 191 SER A O 1
ATOM 1504 N N . PRO A 1 192 ? 4.326 0.741 1.749 1.00 93.88 192 PRO A N 1
ATOM 1505 C CA . PRO A 1 192 ? 4.835 0.237 3.029 1.00 93.88 192 PRO A CA 1
ATOM 1506 C C . PRO A 1 192 ? 5.796 1.209 3.741 1.00 93.88 192 PRO A C 1
ATOM 1508 O O . PRO A 1 192 ? 6.268 0.929 4.844 1.00 93.88 192 PRO A O 1
ATOM 1511 N N . TYR A 1 193 ? 6.137 2.338 3.113 1.00 94.81 193 TYR A N 1
ATOM 1512 C CA . TYR A 1 193 ? 7.035 3.365 3.661 1.00 94.81 193 TYR A CA 1
ATOM 1513 C C . TYR A 1 193 ? 6.291 4.612 4.137 1.00 94.81 193 TYR A C 1
ATOM 1515 O O . TYR A 1 193 ? 6.920 5.579 4.577 1.00 94.81 193 TYR A O 1
ATOM 1523 N N . LYS A 1 194 ? 4.963 4.612 4.018 1.00 96.69 194 LYS A N 1
ATOM 1524 C CA . LYS A 1 194 ? 4.114 5.727 4.404 1.00 96.69 194 LYS A CA 1
ATOM 1525 C C . LYS A 1 194 ? 3.129 5.283 5.475 1.00 96.69 194 LYS A C 1
ATOM 1527 O O . LYS A 1 194 ? 2.762 4.116 5.569 1.00 96.69 194 LYS A O 1
ATOM 1532 N N . ALA A 1 195 ? 2.745 6.238 6.301 1.00 97.50 195 ALA A N 1
ATOM 1533 C CA . ALA A 1 195 ? 1.694 6.090 7.288 1.00 97.50 195 ALA A CA 1
ATOM 1534 C C . ALA A 1 195 ? 0.623 7.137 7.010 1.00 97.50 195 ALA A C 1
ATOM 1536 O O . ALA A 1 195 ? 0.925 8.221 6.518 1.00 97.50 195 ALA A O 1
ATOM 1537 N N . ARG A 1 196 ? -0.621 6.840 7.349 1.00 97.94 196 ARG A N 1
ATOM 1538 C CA . ARG A 1 196 ? -1.733 7.775 7.264 1.00 97.94 196 ARG A CA 1
ATOM 1539 C C . ARG A 1 196 ? -2.138 8.203 8.666 1.00 97.94 196 ARG A C 1
ATOM 1541 O O . ARG A 1 196 ? -2.320 7.365 9.543 1.00 97.94 196 ARG A O 1
ATOM 1548 N N . CYS A 1 197 ? -2.278 9.506 8.864 1.00 98.25 197 CYS A N 1
ATOM 1549 C CA . CYS A 1 197 ? -2.887 10.064 10.061 1.00 98.25 197 CYS A CA 1
ATOM 1550 C C . CYS A 1 197 ? -4.402 10.138 9.851 1.00 98.25 197 CYS A C 1
ATOM 1552 O O . CYS A 1 197 ? -4.856 10.875 8.978 1.00 98.25 197 CYS A O 1
ATOM 1554 N N . LEU A 1 198 ? -5.173 9.384 10.632 1.00 97.12 198 LEU A N 1
ATOM 1555 C CA . LEU A 1 198 ? -6.636 9.333 10.585 1.00 97.12 198 LEU A CA 1
ATOM 1556 C C . LEU A 1 198 ? -7.262 10.657 11.035 1.00 97.12 198 LEU A C 1
ATOM 1558 O O . LEU A 1 198 ? -8.215 11.117 10.419 1.00 97.12 198 LEU A O 1
ATOM 1562 N N . ALA A 1 199 ? -6.676 11.314 12.041 1.00 97.38 199 ALA A N 1
ATOM 1563 C CA . ALA A 1 199 ? -7.156 12.604 12.535 1.00 97.38 199 ALA A CA 1
ATOM 1564 C C . ALA A 1 199 ? -6.962 13.734 11.506 1.00 97.38 199 ALA A C 1
ATOM 1566 O O . ALA A 1 199 ? -7.863 14.529 11.262 1.00 97.38 199 ALA A O 1
ATOM 1567 N N . CYS A 1 200 ? -5.787 13.806 10.870 1.00 97.75 200 CYS A N 1
ATOM 1568 C CA . CYS A 1 200 ? -5.461 14.869 9.909 1.00 97.75 200 CYS A CA 1
ATOM 1569 C C . CYS A 1 200 ? -5.837 14.532 8.457 1.00 97.75 200 CYS A C 1
ATOM 1571 O O . CYS A 1 200 ? -5.772 15.411 7.600 1.00 97.75 200 CYS A O 1
ATOM 1573 N N . ASN A 1 201 ? -6.134 13.264 8.162 1.00 96.69 201 ASN A N 1
ATOM 1574 C CA . ASN A 1 201 ? -6.230 12.698 6.813 1.00 96.69 201 ASN A CA 1
ATOM 1575 C C . ASN A 1 201 ? -5.018 13.032 5.915 1.00 96.69 201 ASN A C 1
ATOM 1577 O O . ASN A 1 201 ? -5.150 13.337 4.729 1.00 96.69 201 ASN A O 1
ATOM 1581 N N . THR A 1 202 ? -3.811 13.003 6.488 1.00 97.44 202 THR A N 1
ATOM 1582 C CA . THR A 1 202 ? -2.559 13.271 5.767 1.00 97.44 202 THR A CA 1
ATOM 1583 C C . THR A 1 202 ? -1.666 12.040 5.722 1.00 97.44 202 THR A C 1
ATOM 1585 O O . THR A 1 202 ? -1.636 11.229 6.649 1.00 97.44 202 THR A O 1
ATOM 1588 N N . VAL A 1 203 ? -0.913 11.904 4.628 1.00 98.00 203 VAL A N 1
ATOM 1589 C CA . VAL A 1 203 ? 0.074 10.835 4.458 1.00 98.00 203 VAL A CA 1
ATOM 1590 C C . VAL A 1 203 ? 1.446 11.338 4.910 1.00 98.00 203 VAL A C 1
ATOM 1592 O O . VAL A 1 203 ? 1.955 12.339 4.408 1.00 98.00 203 VAL A O 1
ATOM 1595 N N . LEU A 1 204 ? 2.042 10.635 5.866 1.00 97.00 204 LEU A N 1
ATOM 1596 C CA . LEU A 1 204 ? 3.324 10.921 6.498 1.00 97.00 204 LEU A CA 1
ATOM 1597 C C . LEU A 1 204 ? 4.363 9.878 6.077 1.00 97.00 204 LEU A C 1
ATOM 1599 O O . LEU A 1 204 ? 4.037 8.735 5.755 1.00 97.00 204 LEU A O 1
ATOM 1603 N N . ASN A 1 205 ? 5.640 10.250 6.121 1.00 95.94 205 ASN A N 1
ATOM 1604 C CA . ASN A 1 205 ? 6.715 9.269 5.995 1.00 95.94 205 ASN A CA 1
ATOM 1605 C C . ASN A 1 205 ? 6.770 8.413 7.264 1.00 95.94 205 ASN A C 1
ATOM 1607 O O . ASN A 1 205 ? 6.675 8.942 8.370 1.00 95.94 205 ASN A O 1
ATOM 1611 N N . ALA A 1 206 ? 6.974 7.104 7.111 1.00 93.25 206 ALA A N 1
ATOM 1612 C CA . ALA A 1 206 ? 7.035 6.156 8.218 1.00 93.25 206 ALA A CA 1
ATOM 1613 C C . ALA A 1 206 ? 8.378 6.212 8.979 1.00 93.25 206 ALA A C 1
ATOM 1615 O O . ALA A 1 206 ? 9.066 5.205 9.146 1.00 93.25 206 ALA A O 1
ATOM 1616 N N . GLY A 1 207 ? 8.777 7.402 9.426 1.00 94.81 207 GLY A N 1
ATOM 1617 C CA . GLY A 1 207 ? 9.926 7.633 10.294 1.00 94.81 207 GLY A CA 1
ATOM 1618 C C . GLY A 1 207 ? 9.473 8.079 11.683 1.00 94.81 207 GLY A C 1
ATOM 1619 O O . GLY A 1 207 ? 8.575 8.905 11.815 1.00 94.81 207 GLY A O 1
ATOM 1620 N N . LYS A 1 208 ? 10.082 7.521 12.738 1.00 94.38 208 LYS A N 1
ATOM 1621 C CA . LYS A 1 208 ? 9.666 7.790 14.125 1.00 94.38 208 LYS A CA 1
ATOM 1622 C C . LYS A 1 208 ? 9.701 9.288 14.455 1.00 94.38 208 LYS A C 1
ATOM 1624 O O . LYS A 1 208 ? 8.752 9.809 15.022 1.00 94.38 208 LYS A O 1
ATOM 1629 N N . SER A 1 209 ? 10.766 9.983 14.053 1.00 95.69 209 SER A N 1
ATOM 1630 C CA . SER A 1 209 ? 10.933 11.415 14.318 1.00 95.69 209 SER A CA 1
ATOM 1631 C C . SER A 1 209 ? 9.906 12.273 13.577 1.00 95.69 209 SER A C 1
ATOM 1633 O O . SER A 1 209 ? 9.491 13.309 14.082 1.00 95.69 209 SER A O 1
ATOM 1635 N N . GLU A 1 210 ? 9.491 11.863 12.382 1.00 96.19 210 GLU A N 1
ATOM 1636 C CA . GLU A 1 210 ? 8.442 12.518 11.604 1.00 96.19 210 GLU A CA 1
ATOM 1637 C C . GLU A 1 210 ? 7.072 12.342 12.265 1.00 96.19 210 GLU A C 1
ATOM 1639 O O . GLU A 1 210 ? 6.308 13.303 12.333 1.00 96.19 210 GLU A O 1
ATOM 1644 N N . LEU A 1 211 ? 6.789 11.151 12.799 1.00 97.00 211 LEU A N 1
ATOM 1645 C CA . LEU A 1 211 ? 5.564 10.878 13.550 1.00 97.00 211 LEU A CA 1
ATOM 1646 C C . LEU A 1 211 ? 5.523 11.643 14.877 1.00 97.00 211 LEU A C 1
ATOM 1648 O O . LEU A 1 211 ? 4.520 12.286 15.158 1.00 97.00 211 LEU A O 1
ATOM 1652 N N . GLU A 1 212 ? 6.618 11.663 15.643 1.00 97.12 212 GLU A N 1
ATOM 1653 C CA . GLU A 1 212 ? 6.732 12.437 16.893 1.00 97.12 212 GLU A CA 1
ATOM 1654 C C . GLU A 1 212 ? 6.549 13.949 16.642 1.00 97.12 212 GLU A C 1
ATOM 1656 O O . GLU A 1 212 ? 5.812 14.637 17.352 1.00 97.12 212 GLU A O 1
ATOM 1661 N N . LYS A 1 213 ? 7.163 14.483 15.576 1.00 97.81 213 LYS A N 1
ATOM 1662 C CA . LYS A 1 213 ? 6.975 15.888 15.172 1.00 97.81 213 LYS A CA 1
ATOM 1663 C C . LYS A 1 213 ? 5.548 16.185 14.719 1.00 97.81 213 LYS A C 1
ATOM 1665 O O . LYS A 1 213 ? 5.058 17.286 14.943 1.00 97.81 213 LYS A O 1
ATOM 1670 N N . HIS A 1 214 ? 4.890 15.238 14.054 1.00 97.88 214 HIS A N 1
ATOM 1671 C CA . HIS A 1 214 ? 3.495 15.397 13.659 1.00 97.88 214 HIS A CA 1
ATOM 1672 C C . HIS A 1 214 ? 2.562 15.383 14.874 1.00 97.88 214 HIS A C 1
ATOM 1674 O O . HIS A 1 214 ? 1.706 16.259 14.979 1.00 97.88 214 HIS A O 1
ATOM 1680 N N . ALA A 1 215 ? 2.778 14.442 15.798 1.00 97.75 215 ALA A N 1
ATOM 1681 C CA . ALA A 1 215 ? 1.996 14.262 17.019 1.00 97.75 215 ALA A CA 1
ATOM 1682 C C . ALA A 1 215 ? 1.977 15.526 17.895 1.00 97.75 215 ALA A C 1
ATOM 1684 O O . ALA A 1 215 ? 0.957 15.890 18.464 1.00 97.75 215 ALA A O 1
ATOM 1685 N N . THR A 1 216 ? 3.106 16.234 17.952 1.00 97.56 216 THR A N 1
ATOM 1686 C CA . THR A 1 216 ? 3.274 17.479 18.723 1.00 97.56 216 THR A CA 1
ATOM 1687 C C . THR A 1 216 ? 2.781 18.738 17.998 1.00 97.56 216 THR A C 1
ATOM 1689 O O . THR A 1 216 ? 2.870 19.845 18.526 1.00 97.56 216 THR A O 1
ATOM 1692 N N . GLY A 1 217 ? 2.270 18.613 16.770 1.00 97.94 217 GLY A N 1
ATOM 1693 C CA . GLY A 1 217 ? 1.784 19.749 15.995 1.00 97.94 217 GLY A CA 1
ATOM 1694 C C . GLY A 1 217 ? 0.395 20.217 16.440 1.00 97.94 217 GLY A C 1
ATOM 1695 O O . GLY A 1 217 ? -0.551 19.437 16.444 1.00 97.94 217 GLY A O 1
ATOM 1696 N N . ALA A 1 218 ? 0.216 21.523 16.661 1.00 98.06 218 ALA A N 1
ATOM 1697 C CA . ALA A 1 218 ? -1.067 22.105 17.092 1.00 98.06 218 ALA A CA 1
ATOM 1698 C C . ALA A 1 218 ? -2.262 21.798 16.161 1.00 98.06 218 ALA A C 1
ATOM 1700 O O . ALA A 1 218 ? -3.409 21.750 16.600 1.00 98.06 218 ALA A O 1
ATOM 1701 N N . LYS A 1 219 ? -2.016 21.603 14.856 1.00 97.94 219 LYS A N 1
ATOM 1702 C CA . LYS A 1 219 ? -3.063 21.173 13.909 1.00 97.94 219 LYS A CA 1
ATOM 1703 C C . LYS A 1 219 ? -3.528 19.746 14.190 1.00 97.94 219 LYS A C 1
ATOM 1705 O O . LYS A 1 219 ? -4.716 19.470 14.095 1.00 97.94 219 LYS A O 1
ATOM 1710 N N . HIS A 1 220 ? -2.583 18.867 14.506 1.00 98.25 220 HIS A N 1
ATOM 1711 C CA . HIS A 1 220 ? -2.855 17.470 14.794 1.00 98.25 220 HIS A CA 1
ATOM 1712 C C . HIS A 1 220 ? -3.567 17.317 16.133 1.00 98.25 220 HIS A C 1
ATOM 1714 O O . HIS A 1 220 ? -4.585 16.644 16.188 1.00 98.25 220 HIS A O 1
ATOM 1720 N N . GLU A 1 221 ? -3.104 18.011 17.172 1.00 97.69 221 GLU A N 1
ATOM 1721 C CA . GLU A 1 221 ? -3.722 17.980 18.501 1.00 97.69 221 GLU A CA 1
ATOM 1722 C C . GLU A 1 221 ? -5.216 18.336 18.451 1.00 97.69 221 GLU A C 1
ATOM 1724 O O . GLU A 1 221 ? -6.055 17.565 18.913 1.00 97.69 221 GLU A O 1
ATOM 1729 N N . LYS A 1 222 ? -5.569 19.434 17.766 1.00 98.06 222 LYS A N 1
ATOM 1730 C CA . LYS A 1 222 ? -6.973 19.827 17.551 1.00 98.06 222 LYS A CA 1
ATOM 1731 C C . LYS A 1 222 ? -7.771 18.785 16.767 1.00 98.06 222 LYS A C 1
ATOM 1733 O O . LYS A 1 222 ? -8.941 18.559 17.060 1.00 98.06 222 LYS A O 1
ATOM 1738 N N . ALA A 1 223 ? -7.158 18.168 15.759 1.00 97.75 223 ALA A N 1
ATOM 1739 C CA . ALA A 1 223 ? -7.812 17.144 14.953 1.00 97.75 223 ALA A CA 1
ATOM 1740 C C . ALA A 1 223 ? -8.041 15.847 15.746 1.00 97.75 223 ALA A C 1
ATOM 1742 O O . ALA A 1 223 ? -9.089 15.224 15.610 1.00 97.75 223 ALA A O 1
ATOM 1743 N N . VAL A 1 224 ? -7.093 15.456 16.603 1.00 97.06 224 VAL A N 1
ATOM 1744 C CA . VAL A 1 224 ? -7.227 14.297 17.496 1.00 97.06 224 VAL A CA 1
ATOM 1745 C C . VAL A 1 224 ? -8.299 14.547 18.547 1.00 97.06 224 VAL A C 1
ATOM 1747 O O . VAL A 1 224 ? -9.099 13.656 18.810 1.00 97.06 224 VAL A O 1
ATOM 1750 N N . GLU A 1 225 ? -8.355 15.745 19.128 1.00 97.00 225 GLU A N 1
ATOM 1751 C CA . GLU A 1 225 ? -9.412 16.104 20.076 1.00 97.00 225 GLU A CA 1
ATOM 1752 C C . GLU A 1 225 ? -10.801 16.047 19.420 1.00 97.00 225 GLU A C 1
ATOM 1754 O O . GLU A 1 225 ? -11.734 15.483 19.991 1.00 97.00 225 GLU A O 1
ATOM 1759 N N . ALA A 1 226 ? -10.928 16.560 18.191 1.00 96.38 226 ALA A N 1
ATOM 1760 C CA . ALA A 1 226 ? -12.164 16.465 17.418 1.00 96.38 226 ALA A CA 1
ATOM 1761 C C . ALA A 1 226 ? -12.545 15.005 17.113 1.00 96.38 226 ALA A C 1
ATOM 1763 O O . ALA A 1 226 ? -13.698 14.629 17.302 1.00 96.38 226 ALA A O 1
ATOM 1764 N N . LEU A 1 227 ? -11.579 14.171 16.711 1.00 94.06 227 LEU A N 1
ATOM 1765 C CA . LEU A 1 227 ? -11.807 12.749 16.448 1.00 94.06 227 LEU A CA 1
ATOM 1766 C C . LEU A 1 227 ? -12.276 12.011 17.710 1.00 94.06 227 LEU A C 1
ATOM 1768 O O . LEU A 1 227 ? -13.247 11.264 17.655 1.00 94.06 227 LEU A O 1
ATOM 1772 N N . LYS A 1 228 ? -11.633 12.256 18.859 1.00 95.06 228 LYS A N 1
ATOM 1773 C CA . LYS A 1 228 ? -12.032 11.668 20.148 1.00 95.06 228 LYS A CA 1
ATOM 1774 C C . LYS A 1 228 ? -13.449 12.067 20.542 1.00 95.06 228 LYS A C 1
ATOM 1776 O O . LYS A 1 228 ? -14.202 11.223 21.010 1.00 95.06 228 LYS A O 1
ATOM 1781 N N . ARG A 1 229 ? -13.818 13.331 20.320 1.00 95.81 229 ARG A N 1
ATOM 1782 C CA . ARG A 1 229 ? -15.169 13.829 20.593 1.00 95.81 229 ARG A CA 1
ATOM 1783 C C . ARG A 1 229 ? -16.222 13.106 19.758 1.00 95.81 229 ARG A C 1
ATOM 1785 O O . ARG A 1 229 ? -17.210 12.661 20.318 1.00 95.81 229 ARG A O 1
ATOM 1792 N N . MET A 1 230 ? -15.971 12.935 18.459 1.00 93.56 230 MET A N 1
ATOM 1793 C CA . MET A 1 230 ? -16.884 12.204 17.573 1.00 93.56 230 MET A CA 1
ATOM 1794 C C . MET A 1 230 ? -17.050 10.737 17.990 1.00 93.56 230 MET A C 1
ATOM 1796 O O . MET A 1 230 ? -18.148 10.203 17.911 1.00 93.56 230 MET A O 1
ATOM 1800 N N . VAL A 1 231 ? -15.973 10.081 18.437 1.00 92.81 231 VAL A N 1
ATOM 1801 C CA . VAL A 1 231 ? -16.037 8.682 18.895 1.00 92.81 231 VAL A CA 1
ATOM 1802 C C . VAL A 1 231 ? -16.836 8.549 20.193 1.00 92.81 231 VAL A C 1
ATOM 1804 O O . VAL A 1 231 ? -17.630 7.623 20.305 1.00 92.81 231 VAL A O 1
ATOM 1807 N N . LEU A 1 232 ? -16.657 9.467 21.148 1.00 93.25 232 LEU A N 1
ATOM 1808 C CA . LEU A 1 232 ? -17.430 9.464 22.396 1.00 93.25 232 LEU A CA 1
ATOM 1809 C C . LEU A 1 232 ? -18.920 9.727 22.147 1.00 93.25 232 LEU A C 1
ATOM 1811 O O . LEU A 1 232 ? -19.756 9.019 22.690 1.00 93.25 232 LEU A O 1
ATOM 1815 N N . GLU A 1 233 ? -19.249 10.686 21.279 1.00 94.81 233 GLU A N 1
ATOM 1816 C CA . GLU A 1 233 ? -20.640 10.985 20.908 1.00 94.81 233 GLU A CA 1
ATOM 1817 C C . GLU A 1 233 ? -21.325 9.782 20.236 1.00 94.81 233 GLU A C 1
ATOM 1819 O O . GLU A 1 233 ? -22.487 9.497 20.513 1.00 94.81 233 GLU A O 1
ATOM 1824 N N . GLN A 1 234 ? -20.596 9.028 19.403 1.00 91.25 234 GLN A N 1
ATOM 1825 C CA . GLN A 1 234 ? -21.118 7.793 18.813 1.00 91.25 234 GLN A CA 1
ATOM 1826 C C . GLN A 1 234 ? -21.396 6.717 19.875 1.00 91.25 234 GLN A C 1
ATOM 1828 O O . GLN A 1 234 ? -22.422 6.051 19.797 1.00 91.25 234 GLN A O 1
ATOM 1833 N N . GLN A 1 235 ? -20.516 6.560 20.872 1.00 91.81 235 GLN A N 1
ATOM 1834 C CA . GLN A 1 235 ? -20.707 5.585 21.953 1.00 91.81 235 GLN A CA 1
ATOM 1835 C C . GLN A 1 235 ? -21.929 5.909 22.819 1.00 91.81 235 GLN A C 1
ATOM 1837 O O . GLN A 1 235 ? -22.702 5.010 23.128 1.00 91.81 235 GLN A O 1
ATOM 1842 N N . GLU A 1 236 ? -22.138 7.183 23.161 1.00 94.19 236 GLU A N 1
ATOM 1843 C CA . GLU A 1 236 ? -23.323 7.616 23.916 1.00 94.19 236 GLU A CA 1
ATOM 1844 C C . GLU A 1 236 ? -24.624 7.332 23.150 1.00 94.19 236 GLU A C 1
ATOM 1846 O O . GLU A 1 236 ? -25.631 6.953 23.748 1.00 94.19 236 GLU A O 1
ATOM 1851 N N . TRP A 1 237 ? -24.610 7.496 21.823 1.00 93.06 237 TRP A N 1
ATOM 1852 C CA . TRP A 1 237 ? -25.771 7.201 20.986 1.00 93.06 237 TRP A CA 1
ATOM 1853 C C . TRP A 1 237 ? -26.065 5.699 20.908 1.00 93.06 237 TRP A C 1
ATOM 1855 O O . TRP A 1 237 ? -27.227 5.308 21.005 1.00 93.06 237 TRP A O 1
ATOM 1865 N N . ASP A 1 238 ? -25.026 4.866 20.786 1.00 85.25 238 ASP A N 1
ATOM 1866 C CA . ASP A 1 238 ? -25.165 3.408 20.751 1.00 85.25 238 ASP A CA 1
ATOM 1867 C C . ASP A 1 238 ? -25.711 2.869 22.096 1.00 85.25 238 ASP A C 1
ATOM 1869 O O . ASP A 1 238 ? -26.638 2.062 22.094 1.00 85.25 238 ASP A O 1
ATOM 1873 N N . GLU A 1 239 ? -25.224 3.374 23.240 1.00 89.62 239 GLU A N 1
ATOM 1874 C CA . GLU A 1 239 ? -25.714 2.994 24.581 1.00 89.62 239 GLU A CA 1
ATOM 1875 C C . GLU A 1 239 ? -27.160 3.451 24.840 1.00 89.62 239 GLU A C 1
ATOM 1877 O O . GLU A 1 239 ? -27.944 2.731 25.458 1.00 89.62 239 GLU A O 1
ATOM 1882 N N . ALA A 1 240 ? -27.547 4.636 24.357 1.00 86.12 240 ALA A N 1
ATOM 1883 C CA . ALA A 1 240 ? -28.919 5.128 24.495 1.00 86.12 240 ALA A CA 1
ATOM 1884 C C . ALA A 1 240 ? -29.929 4.294 23.691 1.00 86.12 240 ALA A C 1
ATOM 1886 O O . ALA A 1 240 ? -31.095 4.215 24.068 1.00 86.12 240 ALA A O 1
ATOM 1887 N N . ASN A 1 241 ? -29.487 3.679 22.593 1.00 83.44 241 ASN A N 1
ATOM 1888 C CA . ASN A 1 241 ? -30.343 2.915 21.692 1.00 83.44 241 ASN A CA 1
ATOM 1889 C C . ASN A 1 241 ? -30.463 1.429 22.090 1.00 83.44 241 ASN A C 1
ATOM 1891 O O . ASN A 1 241 ? -31.312 0.728 21.548 1.00 83.44 241 ASN A O 1
ATOM 1895 N N . GLU A 1 242 ? -29.640 0.952 23.030 1.00 81.62 242 GLU A N 1
ATOM 1896 C CA . GLU A 1 242 ? -29.671 -0.419 23.569 1.00 81.62 242 GLU A CA 1
ATOM 1897 C C . GLU A 1 242 ? -30.651 -0.569 24.761 1.00 81.62 242 GLU A C 1
ATOM 1899 O O . GLU A 1 242 ? -30.838 -1.664 25.280 1.00 81.62 242 GLU A O 1
ATOM 1904 N N . MET A 1 243 ? -31.313 0.515 25.193 1.00 66.38 243 MET A N 1
ATOM 1905 C CA . MET A 1 243 ? -32.134 0.557 26.417 1.00 66.38 243 MET A CA 1
ATOM 1906 C C . MET A 1 243 ? -33.638 0.257 26.247 1.00 66.38 243 MET A C 1
ATOM 1908 O O . MET A 1 243 ? -34.353 0.304 27.242 1.00 66.38 243 MET A O 1
ATOM 1912 N N . ASP A 1 244 ? -34.120 -0.077 25.043 1.00 61.34 244 ASP A N 1
ATOM 1913 C CA . ASP A 1 244 ? -35.567 -0.157 24.743 1.00 61.34 244 ASP A CA 1
ATOM 1914 C C . ASP A 1 244 ? -36.098 -1.567 24.370 1.00 61.34 244 ASP A C 1
ATOM 1916 O O . ASP A 1 244 ? -37.220 -1.680 23.877 1.00 61.34 244 ASP A O 1
ATOM 1920 N N . GLU A 1 245 ? -35.354 -2.661 24.601 1.00 67.31 245 GLU A N 1
ATOM 1921 C CA . GLU A 1 245 ? -35.825 -4.022 24.238 1.00 67.31 245 GLU A CA 1
ATOM 1922 C C . GLU A 1 245 ? -36.309 -4.913 25.397 1.00 67.31 245 GLU A C 1
ATOM 1924 O O . GLU A 1 245 ? -36.845 -5.988 25.133 1.00 67.31 245 GLU A O 1
ATOM 1929 N N . ASP A 1 246 ? -36.241 -4.466 26.653 1.00 65.56 246 ASP A N 1
ATOM 1930 C CA . ASP A 1 246 ? -36.588 -5.306 27.811 1.00 65.56 246 ASP A CA 1
ATOM 1931 C C . ASP A 1 246 ? -37.647 -4.674 28.734 1.00 65.56 246 ASP A C 1
ATOM 1933 O O . ASP A 1 246 ? -37.411 -4.504 29.927 1.00 65.56 246 ASP A O 1
ATOM 1937 N N . GLU A 1 247 ? -38.846 -4.375 28.225 1.00 65.62 247 GLU A N 1
ATOM 1938 C CA . GLU A 1 247 ? -40.039 -4.263 29.081 1.00 65.62 247 GLU A CA 1
ATOM 1939 C C . GLU A 1 247 ? -41.237 -5.010 28.458 1.00 65.62 247 GLU A C 1
ATOM 1941 O O . GLU A 1 247 ? -41.771 -4.654 27.409 1.00 65.62 247 GLU A O 1
ATOM 1946 N N . ASP A 1 248 ? -41.645 -6.064 29.173 1.00 59.47 248 ASP A N 1
ATOM 1947 C CA . ASP A 1 248 ? -42.975 -6.682 29.186 1.00 59.47 248 ASP A CA 1
ATOM 1948 C C . ASP A 1 248 ? -43.368 -7.647 28.049 1.00 59.47 248 ASP A C 1
ATOM 1950 O O . ASP A 1 248 ? -44.297 -7.418 27.273 1.00 59.47 248 ASP A O 1
ATOM 1954 N N . ALA A 1 249 ? -42.751 -8.835 28.058 1.00 60.59 249 ALA A N 1
ATOM 1955 C CA . ALA A 1 249 ? -43.317 -10.057 27.465 1.00 60.59 249 ALA A CA 1
ATOM 1956 C C . ALA A 1 249 ? -43.733 -11.109 28.519 1.00 60.59 249 ALA A C 1
ATOM 1958 O O . ALA A 1 249 ? -43.823 -12.299 28.213 1.00 60.59 249 ALA A O 1
ATOM 1959 N N . GLU A 1 250 ? -44.003 -10.688 29.755 1.00 69.69 250 GLU A N 1
ATOM 1960 C CA . GLU A 1 250 ? -44.689 -11.525 30.743 1.00 69.69 250 GLU A CA 1
ATOM 1961 C C . GLU A 1 250 ? -46.205 -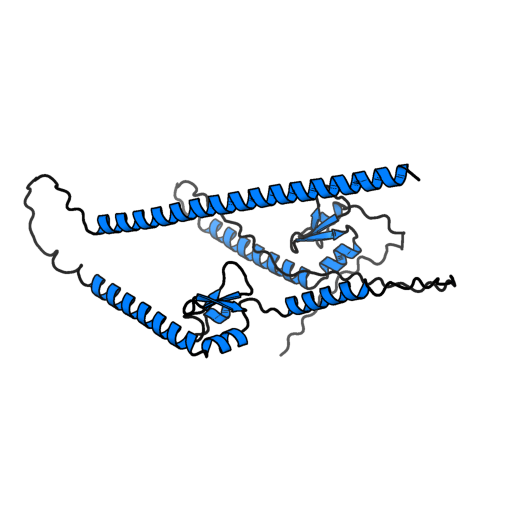11.253 30.638 1.00 69.69 250 GLU A C 1
ATOM 1963 O O . GLU A 1 250 ? -46.685 -10.161 30.927 1.00 69.69 250 GLU A O 1
ATOM 1968 N N . ASP A 1 251 ? -46.950 -12.272 30.202 1.00 63.31 251 ASP A N 1
ATOM 1969 C CA . ASP A 1 251 ? -48.410 -12.415 30.299 1.00 63.31 251 ASP A CA 1
ATOM 1970 C C . ASP A 1 251 ? -49.333 -11.478 29.481 1.00 63.31 251 ASP A C 1
ATOM 1972 O O . ASP A 1 251 ? -50.008 -10.593 30.010 1.00 63.31 251 ASP A O 1
ATOM 1976 N N . MET A 1 252 ? -49.587 -11.830 28.209 1.00 56.78 252 MET A N 1
ATOM 1977 C CA . MET A 1 252 ? -50.938 -11.653 27.648 1.00 56.78 252 MET A CA 1
ATOM 1978 C C . MET A 1 252 ? -51.347 -12.748 26.643 1.00 56.78 252 MET A C 1
ATOM 1980 O O . MET A 1 252 ? -51.010 -12.722 25.465 1.00 56.78 252 MET A O 1
ATOM 1984 N N . TYR A 1 253 ? -52.081 -13.727 27.181 1.00 64.75 253 TYR A N 1
ATOM 1985 C CA . TYR A 1 253 ? -53.196 -14.506 26.618 1.00 64.75 253 TYR A CA 1
ATOM 1986 C C . TYR A 1 253 ? -53.449 -14.444 25.093 1.00 64.75 253 TYR A C 1
ATOM 1988 O O . TYR A 1 253 ? -53.716 -13.382 24.541 1.00 64.75 253 TYR A O 1
ATOM 1996 N N . GLU A 1 254 ? -53.512 -15.615 24.444 1.00 61.53 254 GLU A N 1
ATOM 1997 C CA . GLU A 1 254 ? -54.023 -15.803 23.075 1.00 61.53 254 GLU A CA 1
ATOM 1998 C C . GLU A 1 254 ? -55.515 -15.420 22.960 1.00 61.53 254 GLU A C 1
ATOM 2000 O O . GLU A 1 254 ? -56.364 -15.998 23.646 1.00 61.53 254 GLU A O 1
ATOM 2005 N N . PRO A 1 255 ? -55.890 -14.556 21.997 1.00 55.47 255 PRO A N 1
ATOM 2006 C CA . PRO A 1 255 ? -57.066 -14.884 21.193 1.00 55.47 255 PRO A CA 1
ATOM 2007 C C . PRO A 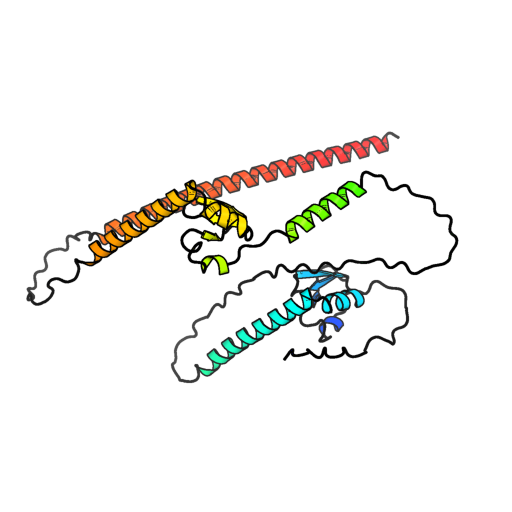1 255 ? -56.751 -14.931 19.699 1.00 55.47 255 PRO A C 1
ATOM 2009 O O . PRO A 1 255 ? -56.340 -13.956 19.072 1.00 55.47 255 PRO A O 1
ATOM 2012 N N . SER A 1 256 ? -57.066 -16.086 19.120 1.00 64.44 256 SER A N 1
ATOM 2013 C CA . SER A 1 256 ? -57.316 -16.295 17.698 1.00 64.44 256 SER A CA 1
ATOM 2014 C C . SER A 1 256 ? -58.197 -15.181 17.112 1.00 64.44 256 SER A C 1
ATOM 2016 O O . SER A 1 256 ? -59.418 -15.218 17.251 1.00 64.44 256 SER A O 1
ATOM 2018 N N . MET A 1 257 ? -57.595 -14.210 16.419 1.00 45.28 257 MET A N 1
ATOM 2019 C CA . MET A 1 257 ? -58.272 -13.431 15.382 1.00 45.28 257 MET A CA 1
ATOM 2020 C C . MET A 1 257 ? -57.346 -13.182 14.193 1.00 45.28 257 MET A C 1
ATOM 2022 O O . MET A 1 257 ? -56.417 -12.383 14.215 1.00 45.28 257 MET A O 1
ATOM 2026 N N . ASN A 1 258 ? -57.672 -13.899 13.124 1.00 66.38 258 ASN A N 1
ATOM 2027 C CA . ASN A 1 258 ? -57.261 -13.655 11.755 1.00 66.38 258 ASN A CA 1
ATOM 2028 C C . ASN A 1 258 ? -57.838 -12.308 11.282 1.00 66.38 258 ASN A C 1
ATOM 2030 O O . ASN A 1 258 ? -59.026 -12.222 10.972 1.00 66.38 258 ASN A O 1
ATOM 2034 N N . MET A 1 259 ? -57.006 -11.271 11.219 1.00 45.03 259 MET A N 1
ATOM 2035 C CA . MET A 1 259 ? -57.278 -10.039 10.479 1.00 45.03 259 MET A CA 1
ATOM 2036 C C . MET A 1 259 ? -56.047 -9.720 9.633 1.00 45.03 259 MET A C 1
ATOM 2038 O O . MET A 1 259 ? -54.919 -9.768 10.117 1.00 45.03 259 MET A O 1
ATOM 2042 N N . GLY A 1 260 ? -56.284 -9.475 8.344 1.00 51.12 260 GLY A N 1
ATOM 2043 C CA . GLY A 1 260 ? -55.274 -9.410 7.293 1.00 51.12 260 GLY A CA 1
ATOM 2044 C C . GLY A 1 260 ? -54.039 -8.589 7.657 1.00 51.12 260 GLY A C 1
ATOM 2045 O O . GLY A 1 260 ? -54.128 -7.442 8.087 1.00 51.12 260 GLY A O 1
ATOM 2046 N N . THR A 1 261 ? -52.880 -9.199 7.424 1.00 46.09 261 THR A N 1
ATOM 2047 C CA . THR A 1 261 ? -51.550 -8.627 7.618 1.00 46.09 261 THR A CA 1
ATOM 2048 C C . THR A 1 261 ? -51.332 -7.439 6.684 1.00 46.09 261 THR A C 1
ATOM 2050 O O . THR A 1 261 ? -50.789 -7.572 5.586 1.00 46.09 261 THR A O 1
ATOM 2053 N N . GLN A 1 262 ? -51.739 -6.254 7.127 1.00 49.03 262 GLN A N 1
ATOM 2054 C CA . GLN A 1 262 ? -51.137 -5.011 6.681 1.00 49.03 262 GLN A CA 1
ATOM 2055 C C . GLN A 1 262 ? -49.744 -4.980 7.311 1.00 49.03 262 GLN A C 1
ATOM 2057 O O . GLN A 1 262 ? -49.591 -4.715 8.499 1.00 49.03 262 GLN A O 1
ATOM 2062 N N . THR A 1 263 ? -48.733 -5.382 6.539 1.00 51.66 263 THR A N 1
ATOM 2063 C CA . THR A 1 263 ? -47.336 -5.416 6.978 1.00 51.66 263 THR A CA 1
ATOM 2064 C C . THR A 1 263 ? -46.907 -4.007 7.369 1.00 51.66 263 THR A C 1
ATOM 2066 O O . THR A 1 263 ? -46.570 -3.197 6.504 1.00 51.66 263 THR A O 1
ATOM 2069 N N . MET A 1 264 ? -46.946 -3.717 8.669 1.00 49.84 264 MET A N 1
ATOM 2070 C CA . MET A 1 264 ? -46.202 -2.628 9.286 1.00 49.84 264 MET A CA 1
ATOM 2071 C C . MET A 1 264 ? -44.744 -2.841 8.878 1.00 49.84 264 MET A C 1
ATOM 2073 O O . MET A 1 264 ? -44.130 -3.852 9.213 1.00 49.84 264 MET A O 1
ATOM 2077 N N . ILE A 1 265 ? -44.228 -1.953 8.035 1.00 57.12 265 ILE A N 1
ATOM 2078 C CA . ILE A 1 265 ? -42.827 -1.954 7.627 1.00 57.12 265 ILE A CA 1
ATOM 2079 C C . ILE A 1 265 ? -42.049 -1.556 8.881 1.00 57.12 265 ILE A C 1
ATOM 2081 O O . ILE A 1 265 ? -42.034 -0.387 9.254 1.00 57.12 265 ILE A O 1
ATOM 2085 N N . THR A 1 266 ? -41.487 -2.549 9.567 1.00 61.81 266 THR A N 1
ATOM 2086 C CA . THR A 1 266 ? -40.627 -2.362 10.736 1.00 61.81 266 THR A CA 1
ATOM 2087 C C . THR A 1 266 ? -39.428 -1.487 10.358 1.00 61.81 266 THR A C 1
ATOM 2089 O O . THR A 1 266 ? -38.946 -1.540 9.220 1.00 61.81 266 THR A O 1
ATOM 2092 N N . GLY A 1 267 ? -38.959 -0.647 11.289 1.00 63.53 267 GLY A N 1
ATOM 2093 C CA . GLY A 1 267 ? -37.871 0.317 11.061 1.00 63.53 267 GLY A CA 1
ATOM 2094 C C . GLY A 1 267 ? -36.597 -0.306 10.476 1.00 63.53 267 GLY A C 1
ATOM 2095 O O . GLY A 1 267 ? -35.936 0.319 9.647 1.00 63.53 267 GLY A O 1
ATOM 2096 N N . GLU A 1 268 ? -36.329 -1.578 10.780 1.00 68.38 268 GLU A N 1
ATOM 2097 C CA . GLU A 1 268 ? -35.230 -2.354 10.191 1.00 68.38 268 GLU A CA 1
ATOM 2098 C C . GLU A 1 268 ? -35.269 -2.410 8.659 1.00 68.38 268 GLU A C 1
ATOM 2100 O O . GLU A 1 268 ? -34.232 -2.326 8.002 1.00 68.38 268 GLU A O 1
ATOM 2105 N N . ARG A 1 269 ? -36.456 -2.510 8.048 1.00 72.88 269 ARG A N 1
ATOM 2106 C CA . ARG A 1 269 ? -36.580 -2.585 6.584 1.00 72.88 269 ARG A CA 1
ATOM 2107 C C . ARG A 1 269 ? -36.279 -1.245 5.912 1.00 72.88 269 ARG A C 1
ATOM 2109 O O . ARG A 1 269 ? -35.820 -1.208 4.771 1.00 72.88 269 ARG A O 1
ATOM 2116 N N . LEU A 1 270 ? -36.528 -0.142 6.614 1.00 76.88 270 LEU A N 1
ATOM 2117 C CA . LEU A 1 270 ? -36.160 1.200 6.169 1.00 76.88 270 LEU A CA 1
ATOM 2118 C C . LEU A 1 270 ? -34.643 1.407 6.246 1.00 76.88 270 LEU A C 1
ATOM 2120 O O . LEU A 1 270 ? -34.064 1.957 5.310 1.00 76.88 270 LEU A O 1
ATOM 2124 N N . GLU A 1 271 ? -33.996 0.902 7.296 1.00 83.94 271 GLU A N 1
ATOM 2125 C CA . GLU A 1 271 ? -32.539 0.977 7.437 1.00 83.94 271 GLU A CA 1
ATOM 2126 C C . GLU A 1 271 ? -31.816 0.077 6.420 1.00 83.94 271 GLU A C 1
ATOM 2128 O O . GLU A 1 271 ? -30.883 0.520 5.751 1.00 83.94 271 GLU A O 1
ATOM 2133 N N . GLN A 1 272 ? -32.323 -1.135 6.169 1.00 85.31 272 GLN A N 1
ATOM 2134 C CA . GLN A 1 272 ? -31.828 -1.994 5.085 1.00 85.31 272 GLN A CA 1
ATOM 2135 C C . GLN A 1 272 ? -31.937 -1.320 3.709 1.00 85.31 272 GLN A C 1
ATOM 2137 O O . GLN A 1 272 ? -31.026 -1.437 2.887 1.00 85.31 272 GLN A O 1
ATOM 2142 N N . ASN A 1 273 ? -33.012 -0.567 3.454 1.00 86.94 273 ASN A N 1
ATOM 2143 C CA . ASN A 1 273 ? -33.146 0.201 2.215 1.00 86.94 273 ASN A CA 1
ATOM 2144 C C . ASN A 1 273 ? -32.118 1.340 2.120 1.00 86.94 273 ASN A C 1
ATOM 2146 O O . ASN A 1 273 ? -31.549 1.540 1.047 1.00 86.94 273 ASN A O 1
ATOM 2150 N N . ARG A 1 274 ? -31.812 2.046 3.218 1.00 87.25 274 ARG A N 1
ATOM 2151 C CA . ARG A 1 274 ? -30.750 3.072 3.224 1.00 87.25 274 ARG A CA 1
ATOM 2152 C C . ARG A 1 274 ? -29.375 2.469 2.962 1.00 87.25 274 ARG A C 1
ATOM 2154 O O . ARG A 1 274 ? -28.606 3.021 2.174 1.00 87.25 274 ARG A O 1
ATOM 2161 N N . GLN A 1 275 ? -29.079 1.321 3.568 1.00 93.06 275 GLN A N 1
ATOM 2162 C CA . GLN A 1 275 ? -27.836 0.595 3.313 1.00 93.06 275 GLN A CA 1
ATOM 2163 C C . GLN A 1 275 ? -27.738 0.153 1.846 1.00 93.06 275 GLN A C 1
ATOM 2165 O O . GLN A 1 275 ? -26.687 0.314 1.223 1.00 93.06 275 GLN A O 1
ATOM 2170 N N . LEU A 1 276 ? -28.836 -0.328 1.256 1.00 94.19 276 LEU A N 1
ATOM 2171 C CA . LEU A 1 276 ? -28.877 -0.708 -0.156 1.00 94.19 276 LEU A CA 1
ATOM 2172 C C . LEU A 1 276 ? -28.666 0.498 -1.089 1.00 94.19 276 LEU A C 1
ATOM 2174 O O . LEU A 1 276 ? -27.931 0.400 -2.073 1.00 94.19 276 LEU A O 1
ATOM 2178 N N . GLU A 1 277 ? -29.246 1.656 -0.770 1.00 94.38 277 GLU A N 1
ATOM 2179 C CA . GLU A 1 277 ? -29.005 2.899 -1.510 1.00 94.38 277 GLU A CA 1
ATOM 2180 C C . GLU A 1 277 ? -27.548 3.371 -1.400 1.00 94.38 277 GLU A C 1
ATOM 2182 O O . GLU A 1 277 ? -26.961 3.799 -2.399 1.00 94.38 277 GLU A O 1
ATOM 2187 N N . ALA A 1 278 ? -26.937 3.259 -0.217 1.00 94.06 278 ALA A N 1
ATOM 2188 C CA . ALA A 1 278 ? -25.527 3.580 -0.016 1.00 94.06 278 ALA A CA 1
ATOM 2189 C C . ALA A 1 278 ? -24.617 2.664 -0.851 1.00 94.06 278 ALA A C 1
ATOM 2191 O O . ALA A 1 278 ? -23.719 3.151 -1.543 1.00 94.06 278 ALA A O 1
ATOM 2192 N N . LEU A 1 279 ? -24.892 1.355 -0.867 1.00 93.56 279 LEU A N 1
ATOM 2193 C CA . LEU A 1 279 ? -24.165 0.394 -1.701 1.00 93.56 279 LEU A CA 1
ATOM 2194 C C . LEU A 1 279 ? -24.325 0.694 -3.197 1.00 93.56 279 LEU A C 1
ATOM 2196 O O . LEU A 1 279 ? -23.334 0.676 -3.927 1.00 93.56 279 LEU A O 1
ATOM 2200 N N . ASN A 1 280 ? -25.527 1.058 -3.653 1.00 93.06 280 ASN A N 1
ATOM 2201 C CA . ASN A 1 280 ? -25.760 1.439 -5.050 1.00 93.06 280 ASN A CA 1
ATOM 2202 C C . ASN A 1 280 ? -25.008 2.719 -5.454 1.00 93.06 280 ASN A C 1
ATOM 2204 O O . ASN A 1 280 ? -24.504 2.814 -6.579 1.00 93.06 280 ASN A O 1
ATOM 2208 N N . ARG A 1 281 ? -24.870 3.697 -4.547 1.00 92.31 281 ARG A N 1
ATOM 2209 C CA . ARG A 1 281 ? -24.043 4.894 -4.790 1.00 92.31 281 ARG A CA 1
ATOM 2210 C C . ARG A 1 281 ? -22.560 4.549 -4.897 1.00 92.31 281 ARG A C 1
ATOM 2212 O O . ARG A 1 281 ? -21.880 5.073 -5.778 1.00 92.31 281 ARG A O 1
ATOM 2219 N N . ILE A 1 282 ? -22.067 3.658 -4.036 1.00 93.06 282 ILE A N 1
ATOM 2220 C CA . ILE A 1 282 ? -20.677 3.188 -4.091 1.00 93.06 282 ILE A CA 1
ATOM 2221 C C . ILE A 1 282 ? -20.425 2.444 -5.407 1.00 93.06 282 ILE A C 1
ATOM 2223 O O . ILE A 1 282 ? -19.456 2.761 -6.093 1.00 93.06 282 ILE A O 1
ATOM 2227 N N . ALA A 1 283 ? -21.313 1.528 -5.800 1.00 92.06 283 ALA A N 1
ATOM 2228 C CA . ALA A 1 283 ? -21.202 0.791 -7.059 1.00 92.06 283 ALA A CA 1
ATOM 2229 C C . ALA A 1 283 ? -21.126 1.737 -8.271 1.00 92.06 283 ALA A C 1
ATOM 2231 O O . ALA A 1 283 ? -20.201 1.642 -9.074 1.00 92.06 283 ALA A O 1
ATOM 2232 N N . SER A 1 284 ? -22.010 2.738 -8.328 1.00 92.00 284 SER A N 1
ATOM 2233 C CA . SER A 1 284 ? -22.017 3.739 -9.407 1.00 92.00 284 SER A CA 1
ATOM 2234 C C . SER A 1 284 ? -20.719 4.563 -9.465 1.00 92.00 284 SER A C 1
ATOM 2236 O O . SER A 1 284 ? -20.240 4.918 -10.543 1.00 92.00 284 SER A O 1
ATOM 2238 N N . SER A 1 285 ? -20.124 4.868 -8.307 1.00 94.69 285 SER A N 1
ATOM 2239 C CA . SER A 1 285 ? -18.834 5.566 -8.226 1.00 94.69 285 SER A CA 1
ATOM 2240 C C . SER A 1 285 ? -17.683 4.708 -8.764 1.00 94.69 285 SER A C 1
ATOM 2242 O O . SER A 1 285 ? -16.825 5.202 -9.500 1.00 94.69 285 SER A O 1
ATOM 2244 N N . VAL A 1 286 ? -17.687 3.408 -8.453 1.00 93.62 286 VAL A N 1
ATOM 2245 C CA . VAL A 1 286 ? -16.681 2.455 -8.945 1.00 93.62 286 VAL A CA 1
ATOM 2246 C C . VAL A 1 286 ? -16.751 2.314 -10.467 1.00 93.62 286 VAL A C 1
ATOM 2248 O O . VAL A 1 286 ? -15.706 2.350 -11.115 1.00 93.62 286 VAL A O 1
ATOM 2251 N N . ASP A 1 287 ? -17.947 2.243 -11.053 1.00 91.81 287 ASP A N 1
ATOM 2252 C CA . ASP A 1 287 ? -18.114 2.159 -12.512 1.00 91.81 287 ASP A CA 1
ATOM 2253 C C . ASP A 1 287 ? -17.608 3.420 -13.234 1.00 91.81 287 ASP A C 1
ATOM 2255 O O . ASP A 1 287 ? -16.950 3.346 -14.280 1.00 91.81 287 ASP A O 1
ATOM 2259 N N . SER A 1 288 ? -17.844 4.597 -12.645 1.00 92.50 288 SER A N 1
ATOM 2260 C CA . SER A 1 288 ? -17.298 5.863 -13.146 1.00 92.50 288 SER A CA 1
ATOM 2261 C C . SER A 1 288 ? -15.764 5.876 -13.102 1.00 92.50 288 SER A C 1
ATOM 2263 O O . SER A 1 288 ? -15.104 6.241 -14.081 1.00 92.50 288 SER A O 1
ATOM 2265 N N . LEU A 1 289 ? -15.174 5.394 -12.001 1.00 93.94 289 LEU A N 1
ATOM 2266 C CA . LEU A 1 289 ? -13.723 5.272 -11.863 1.00 93.94 289 LEU A CA 1
ATOM 2267 C C . LEU A 1 289 ? -13.142 4.288 -12.888 1.00 93.94 289 LEU A C 1
ATOM 2269 O O . LEU A 1 289 ? -12.139 4.596 -13.531 1.00 93.94 289 LEU A O 1
ATOM 2273 N N . ALA A 1 290 ? -13.783 3.134 -13.080 1.00 92.50 290 ALA A N 1
ATOM 2274 C CA . ALA A 1 290 ? -13.367 2.132 -14.056 1.00 92.50 290 ALA A CA 1
ATOM 2275 C C . ALA A 1 290 ? -13.363 2.703 -15.483 1.00 92.50 290 ALA A C 1
ATOM 2277 O O . ALA A 1 290 ? -12.402 2.502 -16.227 1.00 92.50 290 ALA A O 1
ATOM 2278 N N . THR A 1 291 ? -14.384 3.489 -15.833 1.00 93.31 291 THR A N 1
ATOM 2279 C CA . THR A 1 291 ? -14.477 4.169 -17.135 1.00 93.31 291 THR A CA 1
ATOM 2280 C C . THR A 1 291 ? -13.355 5.198 -17.320 1.00 93.31 291 THR A C 1
ATOM 2282 O O . THR A 1 291 ? -12.718 5.247 -18.373 1.00 93.31 291 THR A O 1
ATOM 2285 N N . SER A 1 292 ? -13.056 5.985 -16.282 1.00 95.94 292 SER A N 1
ATOM 2286 C CA . SER A 1 292 ? -11.955 6.958 -16.294 1.00 95.94 292 SER A CA 1
ATOM 2287 C C . SER A 1 292 ? -10.589 6.283 -16.474 1.00 95.94 292 SER A C 1
ATOM 2289 O O . SER A 1 292 ? -9.785 6.689 -17.316 1.00 95.94 292 SER A O 1
ATOM 2291 N N . VAL A 1 293 ? -10.348 5.189 -15.747 1.00 93.19 293 VAL A N 1
ATOM 2292 C CA . VAL A 1 293 ? -9.113 4.401 -15.853 1.00 93.19 293 VAL A CA 1
ATOM 2293 C C . VAL A 1 293 ? -8.973 3.778 -17.245 1.00 93.19 293 VAL A C 1
ATOM 2295 O O . VAL A 1 293 ? -7.898 3.862 -17.839 1.00 93.19 293 VAL A O 1
ATOM 2298 N N . ALA A 1 294 ? -10.046 3.213 -17.805 1.00 93.38 294 ALA A N 1
ATOM 2299 C CA . ALA A 1 294 ? -10.040 2.667 -19.162 1.00 93.38 294 ALA A CA 1
ATOM 2300 C C . ALA A 1 294 ? -9.674 3.737 -20.207 1.00 93.38 294 ALA A C 1
ATOM 2302 O O . ALA A 1 294 ? -8.801 3.507 -21.046 1.00 93.38 294 ALA A O 1
ATOM 2303 N N . SER A 1 295 ? -10.252 4.939 -20.099 1.00 95.81 295 SER A N 1
ATOM 2304 C CA . SER A 1 295 ? -9.916 6.064 -20.980 1.00 95.81 295 SER A CA 1
ATOM 2305 C C . SER A 1 295 ? -8.450 6.494 -20.854 1.00 95.81 295 SER A C 1
ATOM 2307 O O . SER A 1 295 ? -7.829 6.848 -21.859 1.00 95.81 295 SER A O 1
ATOM 2309 N N . ALA A 1 296 ? -7.876 6.464 -19.649 1.00 94.56 296 ALA A N 1
ATOM 2310 C CA . ALA A 1 296 ? -6.469 6.797 -19.436 1.00 94.56 296 ALA A CA 1
ATOM 2311 C C . ALA A 1 296 ? -5.531 5.771 -20.097 1.00 94.56 296 ALA A C 1
ATOM 2313 O O . ALA A 1 296 ? -4.550 6.155 -20.739 1.00 94.56 296 ALA A O 1
ATOM 2314 N N . PHE A 1 297 ? -5.852 4.476 -20.006 1.00 94.94 297 PHE A N 1
ATOM 2315 C CA . PHE A 1 297 ? -5.100 3.426 -20.700 1.00 94.94 297 PHE A CA 1
ATOM 2316 C C . PHE A 1 297 ? -5.198 3.550 -22.225 1.00 94.94 297 PHE A C 1
ATOM 2318 O O . PHE A 1 297 ? -4.193 3.398 -22.923 1.00 94.94 297 PHE A O 1
ATOM 2325 N N . GLU A 1 298 ? -6.373 3.885 -22.756 1.00 95.81 298 GLU A N 1
ATOM 2326 C CA . GLU A 1 298 ? -6.534 4.125 -24.192 1.00 95.81 298 GLU A CA 1
ATOM 2327 C C . GLU A 1 298 ? -5.722 5.348 -24.660 1.00 95.81 298 GLU A C 1
ATOM 2329 O O . GLU A 1 298 ? -5.073 5.322 -25.705 1.00 95.81 298 GLU A O 1
ATOM 2334 N N . SER A 1 299 ? -5.648 6.408 -23.851 1.00 96.62 299 SER A N 1
ATOM 2335 C CA . SER A 1 299 ? -4.766 7.546 -24.142 1.00 96.62 299 SER A CA 1
ATOM 2336 C C . SER A 1 299 ? -3.283 7.155 -24.130 1.00 96.62 299 SER A C 1
ATOM 2338 O O . SER A 1 299 ? -2.512 7.634 -24.965 1.00 96.62 299 SER A O 1
ATOM 2340 N N . LEU A 1 300 ? -2.864 6.299 -23.193 1.00 96.12 300 LEU A N 1
ATOM 2341 C CA . LEU A 1 300 ? -1.475 5.851 -23.082 1.00 96.12 300 LEU A CA 1
ATOM 2342 C C . LEU A 1 300 ? -1.060 4.980 -24.274 1.00 96.12 300 LEU A C 1
ATOM 2344 O O . LEU A 1 300 ? 0.036 5.152 -24.807 1.00 96.12 300 LEU A O 1
ATOM 2348 N N . THR A 1 301 ? -1.939 4.085 -24.726 1.00 94.00 301 THR A N 1
ATOM 2349 C CA . THR A 1 301 ? -1.684 3.237 -25.903 1.00 94.00 301 THR A CA 1
ATOM 2350 C C . THR A 1 301 ? -1.522 4.068 -27.178 1.00 94.00 301 THR A C 1
ATOM 2352 O O . THR A 1 301 ? -0.538 3.879 -27.892 1.00 94.00 301 THR A O 1
ATOM 2355 N N . ARG A 1 302 ? -2.367 5.085 -27.405 1.00 96.38 302 ARG A N 1
ATOM 2356 C CA . ARG A 1 302 ? -2.197 6.037 -28.526 1.00 96.38 302 ARG A CA 1
ATOM 2357 C C . ARG A 1 302 ? -0.872 6.800 -28.457 1.00 96.38 302 ARG A C 1
ATOM 2359 O O . ARG A 1 302 ? -0.223 7.033 -29.481 1.00 96.38 302 ARG A O 1
ATOM 2366 N N . HIS A 1 303 ? -0.444 7.192 -27.256 1.00 96.31 303 HIS A N 1
ATOM 2367 C CA . HIS A 1 303 ? 0.849 7.851 -27.082 1.00 96.31 303 HIS A CA 1
ATOM 2368 C C . HIS A 1 303 ? 2.014 6.905 -27.413 1.00 96.31 303 HIS A C 1
ATOM 2370 O O . HIS A 1 303 ? 2.944 7.298 -28.119 1.00 96.31 303 HIS A O 1
ATOM 2376 N N . GLN A 1 304 ? 1.928 5.644 -26.983 1.00 95.00 304 GLN A N 1
ATOM 2377 C CA . GLN A 1 304 ? 2.920 4.619 -27.305 1.00 95.00 304 GLN A CA 1
ATOM 2378 C C . GLN A 1 304 ? 3.018 4.365 -28.817 1.00 95.00 304 GLN A C 1
ATOM 2380 O O . GLN A 1 304 ? 4.124 4.303 -29.355 1.00 95.00 304 GLN A O 1
ATOM 2385 N N . GLU A 1 305 ? 1.888 4.266 -29.521 1.00 97.19 305 GLU A N 1
ATOM 2386 C CA . GLU A 1 305 ? 1.857 4.134 -30.985 1.00 97.19 305 GLU A CA 1
ATOM 2387 C C . GLU A 1 305 ? 2.499 5.339 -31.679 1.00 97.19 305 GLU A C 1
ATOM 2389 O O . GLU A 1 305 ? 3.286 5.176 -32.611 1.00 97.19 305 GLU A O 1
ATOM 2394 N N . THR A 1 306 ? 2.235 6.550 -31.183 1.00 97.62 306 THR A N 1
ATOM 2395 C CA . THR A 1 306 ? 2.840 7.778 -31.712 1.00 97.62 306 THR A CA 1
ATOM 2396 C C . THR A 1 306 ? 4.363 7.758 -31.559 1.00 97.62 306 THR A C 1
ATOM 2398 O O . THR A 1 306 ? 5.080 8.056 -32.515 1.00 97.62 306 THR A O 1
ATOM 2401 N N . MET A 1 307 ? 4.880 7.352 -30.393 1.00 96.50 307 MET A N 1
ATOM 2402 C CA . MET A 1 307 ? 6.326 7.210 -30.184 1.00 96.50 307 MET A CA 1
ATOM 2403 C C . MET A 1 307 ? 6.940 6.148 -31.100 1.00 96.50 307 MET A C 1
ATOM 2405 O O . MET A 1 307 ? 7.990 6.389 -31.694 1.00 96.50 307 MET A O 1
ATOM 2409 N N . ASN A 1 308 ? 6.276 5.003 -31.270 1.00 96.88 308 ASN A N 1
ATOM 2410 C CA . ASN A 1 308 ? 6.742 3.952 -32.173 1.00 96.88 308 ASN A CA 1
ATOM 2411 C C . ASN A 1 308 ? 6.797 4.446 -33.629 1.00 96.88 308 ASN A C 1
ATOM 2413 O O . ASN A 1 308 ? 7.783 4.199 -34.321 1.00 96.88 308 ASN A O 1
ATOM 2417 N N . ASN A 1 309 ? 5.791 5.201 -34.080 1.00 97.69 309 ASN A N 1
ATOM 2418 C CA . ASN A 1 309 ? 5.773 5.792 -35.420 1.00 97.69 309 ASN A CA 1
ATOM 2419 C C . ASN A 1 309 ? 6.922 6.792 -35.629 1.00 97.69 309 ASN A C 1
ATOM 2421 O O . ASN A 1 309 ? 7.576 6.761 -36.673 1.00 97.69 309 ASN A O 1
ATOM 2425 N N . ILE A 1 310 ? 7.216 7.634 -34.631 1.00 97.81 310 ILE A N 1
ATOM 2426 C CA . ILE A 1 310 ? 8.355 8.568 -34.673 1.00 97.81 310 ILE A CA 1
ATOM 2427 C C . ILE A 1 310 ? 9.680 7.801 -34.756 1.00 97.81 310 ILE A C 1
ATOM 2429 O O . ILE A 1 310 ? 10.532 8.127 -35.582 1.00 97.81 310 ILE A O 1
ATOM 2433 N N . LEU A 1 311 ? 9.855 6.756 -33.941 1.00 97.56 311 LEU A N 1
ATOM 2434 C CA . LEU A 1 311 ? 11.059 5.923 -33.978 1.00 97.56 311 LEU A CA 1
ATOM 2435 C C . LEU A 1 311 ? 11.249 5.262 -35.348 1.00 97.56 311 LEU A C 1
ATOM 2437 O O . LEU A 1 311 ? 12.359 5.274 -35.880 1.00 97.56 311 LEU A O 1
ATOM 2441 N N . MET A 1 312 ? 10.174 4.750 -35.952 1.00 97.31 312 MET A N 1
ATOM 2442 C CA . MET A 1 312 ? 10.231 4.156 -37.288 1.00 97.31 312 MET A CA 1
ATOM 2443 C C . MET A 1 312 ? 10.643 5.173 -38.360 1.00 97.31 312 MET A C 1
ATOM 2445 O O . MET A 1 312 ? 11.483 4.847 -39.198 1.00 97.31 312 MET A O 1
ATOM 2449 N N . GLN A 1 313 ? 10.139 6.412 -38.305 1.00 97.38 313 GLN A N 1
ATOM 2450 C CA . GLN A 1 313 ? 10.560 7.480 -39.223 1.00 97.38 313 GLN A CA 1
ATOM 2451 C C . GLN A 1 313 ? 12.052 7.812 -39.086 1.00 97.38 313 GLN A C 1
ATOM 2453 O O . GLN A 1 313 ? 12.769 7.903 -40.086 1.00 97.38 313 GLN A O 1
ATOM 2458 N N . LEU A 1 314 ? 12.553 7.920 -37.853 1.00 96.56 314 LEU A N 1
ATOM 2459 C CA . LEU A 1 314 ? 13.968 8.204 -37.600 1.00 96.56 314 LEU A CA 1
ATOM 2460 C C . LEU A 1 314 ? 14.885 7.100 -38.144 1.00 96.56 314 LEU A C 1
ATOM 2462 O O . LEU A 1 314 ? 15.937 7.395 -38.713 1.00 96.56 314 LEU A O 1
ATOM 2466 N N . VAL A 1 315 ? 14.484 5.833 -38.014 1.00 97.12 315 VAL A N 1
ATOM 2467 C CA . VAL A 1 315 ? 15.227 4.699 -38.585 1.00 97.12 315 VAL A CA 1
ATOM 2468 C C . VAL A 1 315 ? 15.239 4.768 -40.115 1.00 97.12 315 VAL A C 1
ATOM 2470 O O . VAL A 1 315 ? 16.292 4.575 -40.731 1.00 97.12 315 VAL A O 1
ATOM 2473 N N . THR A 1 316 ? 14.105 5.093 -40.748 1.00 96.25 316 THR A N 1
ATOM 2474 C CA . THR A 1 316 ? 14.045 5.233 -42.212 1.00 96.25 316 THR A CA 1
ATOM 2475 C C . THR A 1 316 ? 14.905 6.388 -42.730 1.00 96.25 316 THR A C 1
ATOM 2477 O O . THR A 1 316 ? 15.595 6.223 -43.740 1.00 96.25 316 THR A O 1
ATOM 2480 N N . ASP A 1 317 ? 14.959 7.508 -42.007 1.00 96.19 317 ASP A N 1
ATOM 2481 C CA . ASP A 1 317 ? 15.782 8.671 -42.360 1.00 96.19 317 ASP A CA 1
ATOM 2482 C C . ASP A 1 317 ? 17.286 8.405 -42.214 1.00 96.19 317 ASP A C 1
ATOM 2484 O O . ASP A 1 317 ? 18.098 8.913 -42.993 1.00 96.19 317 ASP A O 1
ATOM 2488 N N . GLN A 1 318 ? 17.695 7.583 -41.243 1.00 94.56 318 GLN A N 1
ATOM 2489 C CA . GLN A 1 318 ? 19.091 7.155 -41.152 1.00 94.56 318 GLN A CA 1
ATOM 2490 C C . GLN A 1 318 ? 19.472 6.230 -42.313 1.00 94.56 318 GLN A C 1
ATOM 2492 O O . GLN A 1 318 ? 20.549 6.385 -42.892 1.00 94.56 318 GLN A O 1
ATOM 2497 N N . SER A 1 319 ? 18.580 5.314 -42.704 1.00 94.44 319 SER A N 1
ATOM 2498 C CA . SER A 1 319 ? 18.831 4.393 -43.818 1.00 94.44 319 SER A CA 1
ATOM 2499 C C . SER A 1 319 ? 18.980 5.122 -45.159 1.00 94.44 319 SER A C 1
ATOM 2501 O O . SER A 1 319 ? 19.847 4.768 -45.960 1.00 94.44 319 SER A O 1
ATOM 2503 N N . SER A 1 320 ? 18.188 6.173 -45.401 1.00 94.69 320 SER A N 1
ATOM 2504 C CA . SER A 1 320 ? 18.297 6.981 -46.622 1.00 94.69 320 SER A CA 1
ATOM 2505 C C . SER A 1 320 ? 19.596 7.795 -46.672 1.00 94.69 320 SER A C 1
ATOM 2507 O O . SER A 1 320 ? 20.227 7.865 -47.725 1.00 94.69 320 SER A O 1
ATOM 2509 N N . ARG A 1 321 ? 20.072 8.331 -45.537 1.00 91.94 321 ARG A N 1
ATOM 2510 C CA . ARG A 1 321 ? 21.357 9.057 -45.469 1.00 91.94 321 ARG A CA 1
ATOM 2511 C C . ARG A 1 321 ? 22.578 8.178 -45.720 1.00 91.94 321 ARG A C 1
ATOM 2513 O O . ARG A 1 321 ? 23.552 8.674 -46.279 1.00 91.94 321 ARG A O 1
ATOM 2520 N N . VAL A 1 322 ? 22.550 6.910 -45.306 1.00 93.00 322 VAL A N 1
ATOM 2521 C CA . VAL A 1 322 ? 23.666 5.975 -45.542 1.00 93.00 322 VAL A CA 1
ATOM 2522 C C . VAL A 1 322 ? 23.781 5.606 -47.023 1.00 93.00 322 VAL A C 1
ATOM 2524 O O . VAL A 1 322 ? 24.889 5.427 -47.506 1.00 93.00 322 VAL A O 1
ATOM 2527 N N . LYS A 1 323 ? 22.665 5.547 -47.763 1.00 89.75 323 LYS A N 1
ATOM 2528 C CA . LYS A 1 323 ? 22.655 5.191 -49.195 1.00 89.75 323 LYS A CA 1
ATOM 2529 C C . LYS A 1 323 ? 23.095 6.318 -50.139 1.00 89.75 323 LYS A C 1
ATOM 2531 O O . LYS A 1 323 ? 23.388 6.037 -51.295 1.00 89.75 323 LYS A O 1
ATOM 2536 N N . SER A 1 324 ? 23.119 7.567 -49.674 1.00 82.75 324 SER A N 1
ATOM 2537 C CA . SER A 1 324 ? 23.535 8.736 -50.471 1.00 82.75 324 SER A CA 1
ATOM 2538 C C . SER A 1 324 ? 25.012 9.119 -50.289 1.00 82.75 324 SER A C 1
ATOM 2540 O O . SER A 1 324 ? 25.417 10.184 -50.753 1.00 82.75 324 SER A O 1
ATOM 2542 N N . LYS A 1 325 ? 25.800 8.298 -49.589 1.00 73.12 325 LYS A N 1
ATOM 2543 C CA . LYS A 1 325 ? 27.257 8.429 -49.463 1.00 73.12 325 LYS A CA 1
ATOM 2544 C C . LYS A 1 325 ? 27.937 7.301 -50.220 1.00 73.12 325 LYS A C 1
ATOM 2546 O O . LYS A 1 325 ? 29.004 7.585 -50.800 1.00 73.12 325 LYS A O 1
#

pLDDT: mean 78.8, std 20.43, range [36.5, 98.25]

Foldseek 3Di:
DDDDDDDDDDDPPPDPDDDDPDPLDFADPVQCVDPLRVVFWADDPPGRQWIAGNQQRDIDGPDPVGSVVQSPDPLNVVSVVVVVVVVVVVVVVVVVVVVVCPPDDPDDDDDDDDDDDDDRDPDDDDDDPDPPDDDDPDDDDDDPPPDDPVVVVVVVVVVVVVVVVVPQDFADPVQCVPPLAVPFWAQDPVDRQWIAGNLQRDIWGRDPVRSVVQSPDPSSVVSVVVVVVVVVVVVVVVVVVVPPDDDDPPDDDDDDDDDDDPPPCPVVNVVVVVVVVVVVVVVVVVVVVVVVVVVVVVVVVVVVVVVVVVVVVVVVVVVVVVVVD

Organism: NCBI:txid105785

Radius of gyration: 33.67 Å; chains: 1; bounding box: 113×64×81 Å

Sequence (325 aa):
MSKVFKVRSIPKIVEEMGSVETETEMFSEEWLKIDTFKDWLERVPGDQYKARCSVCNIVLDCSISQLSKHAACSGHQTTIQNSRKRKAVIGQLIGKVRMASSSGSSGQPRKIILLRRNIEPSVKCEVVNEAVGEDSEGDTGVTMISSSPAFEKAVHLSEIQLAQQRKRKSFRLEWLDIPEFKDWLSPDPDSPYKARCLACNTVLNAGKSELEKHATGAKHEKAVEALKRMVLEQQEWDEANEMDEDEDAEDMYEPSMNMGTQTMITGERLEQNRQLEALNRIASSVDSLATSVASAFESLTRHQETMNNILMQLVTDQSSRVKSK

Secondary structure (DSSP, 8-state):
------PPPPP---S-------------GGGGTSTTTTTTEEEPTT-TTEEEETTTTEEEES-HHHHHHHHH-HHHHHHHHHHHHHHHHHHHHHHHHHHS--S---------------------------------------------HHHHHHHHHHHHHHHHHHT-PPP-GGGGGSHHHHTTEEE-SS-TTEEEETTTTEEEES-HHHHHHHHT-HHHHHHHHHHHHHHHHHHHHHHHHTSSS-S--S----------------HHHHHHHHHHHHHHHHHHHHHHHHHHHHHHHHHHHHHHHHHHHHHHHHHHHHHHHHHT-